Protein AF-A0A7J9QT91-F1 (afdb_monomer_lite)

Structure (mmCIF, N/CA/C/O backbone):
data_AF-A0A7J9QT91-F1
#
_entry.id   AF-A0A7J9QT91-F1
#
loop_
_atom_site.group_PDB
_atom_site.id
_atom_site.type_symbol
_atom_site.label_atom_id
_atom_site.label_alt_id
_atom_site.label_comp_id
_atom_site.label_asym_id
_atom_site.label_entity_id
_atom_site.label_seq_id
_atom_site.pdbx_PDB_ins_code
_atom_site.Cartn_x
_atom_site.Cartn_y
_atom_site.Cartn_z
_atom_site.occupancy
_atom_site.B_iso_or_equiv
_atom_site.auth_seq_id
_atom_site.auth_comp_id
_atom_s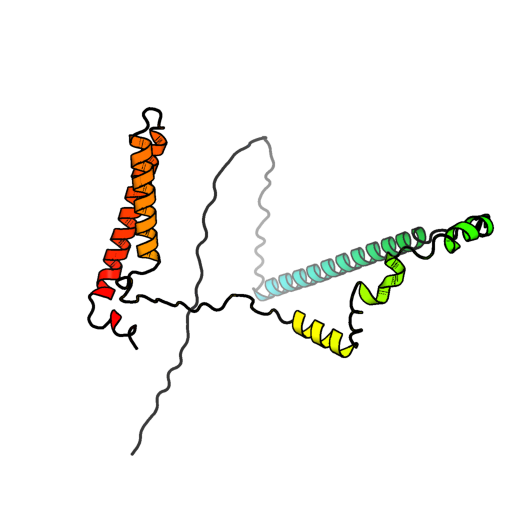ite.auth_asym_id
_atom_site.auth_atom_id
_atom_site.pdbx_PDB_model_num
ATOM 1 N N . MET A 1 1 ? -25.188 3.520 -53.622 1.00 35.06 1 MET A N 1
ATOM 2 C CA . MET A 1 1 ? -25.358 4.983 -53.630 1.00 35.06 1 MET A CA 1
ATOM 3 C C . MET A 1 1 ? -25.238 5.408 -52.172 1.00 35.06 1 MET A C 1
ATOM 5 O O . MET A 1 1 ? -26.171 5.138 -51.433 1.00 35.06 1 MET A O 1
ATOM 9 N N . SER A 1 2 ? -24.008 5.546 -51.657 1.00 41.91 2 SER A N 1
ATOM 10 C CA . SER A 1 2 ? -23.264 6.829 -51.543 1.00 41.91 2 SER A CA 1
ATOM 11 C C . SER A 1 2 ? -23.991 7.722 -50.531 1.00 41.91 2 SER A C 1
ATOM 13 O O . SER A 1 2 ? -25.153 8.020 -50.761 1.00 41.91 2 SER A O 1
ATOM 15 N N . GLU A 1 3 ? -23.508 7.945 -49.311 1.00 38.12 3 GLU A N 1
ATOM 16 C CA . GLU A 1 3 ? -22.412 8.815 -48.821 1.00 38.12 3 GLU A CA 1
ATOM 17 C C . GLU A 1 3 ? -22.482 8.689 -47.271 1.00 38.12 3 GLU A C 1
ATOM 19 O O . GLU A 1 3 ? -23.521 8.288 -46.754 1.00 38.12 3 GLU A O 1
ATOM 24 N N . GLU A 1 4 ? -21.534 8.974 -46.386 1.00 40.44 4 GLU A N 1
ATOM 25 C CA . GLU A 1 4 ? -20.149 9.428 -46.376 1.00 40.44 4 GLU A CA 1
ATOM 26 C C . GLU A 1 4 ? -19.653 9.151 -44.941 1.00 40.44 4 GLU A C 1
ATOM 28 O O . GLU A 1 4 ? -20.417 9.215 -43.974 1.00 40.44 4 GLU A O 1
ATOM 33 N N . LYS A 1 5 ? -18.371 8.810 -44.804 1.00 40.28 5 LYS A N 1
ATOM 34 C CA . LYS A 1 5 ? -17.685 8.639 -43.521 1.00 40.28 5 LYS A CA 1
ATOM 35 C C . LYS A 1 5 ? -17.519 9.992 -42.823 1.00 40.28 5 LYS A C 1
ATOM 37 O O . LYS A 1 5 ? -17.111 10.956 -43.463 1.00 40.28 5 LYS A O 1
ATOM 42 N N . LYS A 1 6 ? -17.675 10.017 -41.498 1.00 39.22 6 LYS A N 1
ATOM 43 C CA . LYS A 1 6 ? -17.009 11.003 -40.642 1.00 39.22 6 LYS A CA 1
ATOM 44 C C . LYS A 1 6 ? -16.292 10.278 -39.510 1.00 39.22 6 LYS A C 1
ATOM 46 O O . LYS A 1 6 ? -16.916 9.659 -38.653 1.00 39.22 6 LYS A O 1
ATOM 51 N N . GLU A 1 7 ? -14.975 10.284 -39.634 1.00 36.22 7 GLU A N 1
ATOM 52 C CA . GLU A 1 7 ? -13.990 9.912 -38.630 1.00 36.22 7 GLU A CA 1
ATOM 53 C C . GLU A 1 7 ? -13.852 11.120 -37.695 1.00 36.22 7 GLU A C 1
ATOM 55 O O . GLU A 1 7 ? -13.661 12.225 -38.194 1.00 36.22 7 GLU A O 1
ATOM 60 N N . ASP A 1 8 ? -13.974 10.927 -36.381 1.00 37.56 8 ASP A N 1
ATOM 61 C CA . ASP A 1 8 ? -13.549 11.923 -35.397 1.00 37.56 8 ASP A CA 1
ATOM 62 C C . ASP A 1 8 ? -12.721 11.238 -34.309 1.00 37.56 8 ASP A C 1
ATOM 64 O O . ASP A 1 8 ? -13.038 10.162 -33.792 1.00 37.56 8 ASP A O 1
ATOM 68 N N . THR A 1 9 ? -11.593 11.886 -34.077 1.00 29.27 9 THR A N 1
ATOM 69 C CA . THR A 1 9 ? -10.354 11.419 -33.477 1.00 29.27 9 THR A CA 1
ATOM 70 C C . THR A 1 9 ? -10.407 11.492 -31.952 1.00 29.27 9 THR A C 1
ATOM 72 O O . THR A 1 9 ? -11.051 12.358 -31.366 1.00 29.27 9 THR A O 1
ATOM 75 N N . ILE A 1 10 ? -9.709 10.553 -31.319 1.00 29.70 10 ILE A N 1
ATOM 76 C CA . ILE A 1 10 ? -9.519 10.413 -29.875 1.00 29.70 10 ILE A CA 1
ATOM 77 C C . ILE A 1 10 ? -8.401 11.360 -29.429 1.00 29.70 10 ILE A C 1
ATOM 79 O O . ILE A 1 10 ? -7.282 11.213 -29.912 1.00 29.70 10 ILE A O 1
ATOM 83 N N . GLU A 1 11 ? -8.670 12.239 -28.462 1.00 34.94 11 GLU A N 1
ATOM 84 C CA . GLU A 1 11 ? -7.634 12.869 -27.634 1.00 34.94 11 GLU A CA 1
ATOM 85 C C . GLU A 1 11 ? -8.057 12.890 -26.153 1.00 34.94 11 GLU A C 1
ATOM 87 O O . GLU A 1 11 ? -9.155 13.298 -25.774 1.00 34.94 11 GLU A O 1
ATOM 92 N N . THR A 1 12 ? -7.149 12.369 -25.335 1.00 29.38 12 THR A N 1
ATOM 93 C CA . THR A 1 12 ? -7.081 12.290 -23.870 1.00 29.38 12 THR A CA 1
ATOM 94 C C . THR A 1 12 ? -6.899 13.652 -23.189 1.00 29.38 12 THR A C 1
ATOM 96 O O . THR A 1 12 ? -6.272 14.539 -23.764 1.00 29.38 12 THR A O 1
ATOM 99 N N . PRO A 1 13 ? -7.285 13.776 -21.904 1.00 35.84 13 PRO A N 1
ATOM 100 C CA . PRO A 1 13 ? -6.431 14.494 -20.953 1.00 35.84 13 PRO A CA 1
ATOM 101 C C . PRO A 1 13 ? -5.983 13.622 -19.766 1.00 35.84 13 PRO A C 1
ATOM 103 O O . PRO A 1 13 ? -6.781 12.962 -19.100 1.00 35.84 13 PRO A O 1
ATOM 106 N N . GLU A 1 14 ? -4.674 13.665 -19.517 1.00 30.9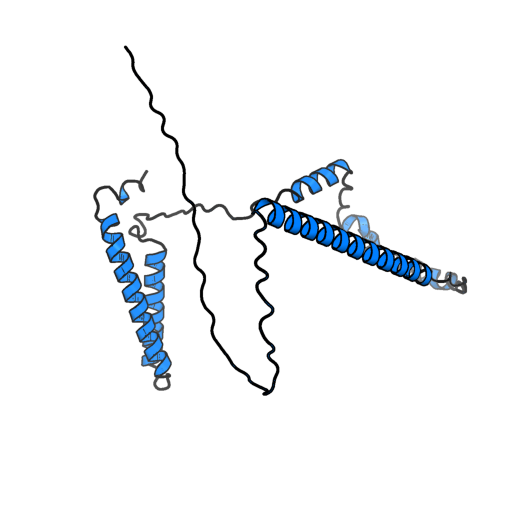8 14 GLU A N 1
ATOM 107 C CA . GLU A 1 14 ? -3.945 13.055 -18.404 1.00 30.98 14 GLU A CA 1
ATOM 108 C C . GLU A 1 14 ? -3.957 13.932 -17.129 1.00 30.98 14 GLU A C 1
ATOM 110 O O . GLU A 1 14 ? -3.759 15.144 -17.171 1.00 30.98 14 GLU A O 1
ATOM 115 N N . THR A 1 15 ? -4.197 13.260 -16.000 1.00 26.53 15 THR A N 1
ATOM 116 C CA . THR A 1 15 ? -3.554 13.307 -14.663 1.00 26.53 15 THR A CA 1
ATOM 117 C C . THR A 1 15 ? -2.607 14.446 -14.219 1.00 26.53 15 THR A C 1
ATOM 119 O O . THR A 1 15 ? -1.590 14.698 -14.862 1.00 26.53 15 THR A O 1
ATOM 122 N N . LYS A 1 16 ? -2.812 14.937 -12.977 1.00 30.22 16 LYS A N 1
ATOM 123 C CA . LYS A 1 16 ? -1.825 15.046 -11.854 1.00 30.22 16 LYS A CA 1
ATOM 124 C C . LYS A 1 16 ? -2.531 15.609 -10.595 1.00 30.22 16 LYS A C 1
ATOM 126 O O . LYS A 1 16 ? -3.154 16.657 -10.695 1.00 30.22 16 LYS A O 1
ATOM 131 N N . ALA A 1 17 ? -2.699 14.859 -9.501 1.00 29.48 17 ALA A N 1
ATOM 132 C CA . ALA A 1 17 ? -1.751 14.479 -8.432 1.00 29.48 17 ALA A CA 1
ATOM 133 C C . ALA A 1 17 ? -1.704 15.489 -7.257 1.00 29.48 17 ALA A C 1
ATOM 135 O O . ALA A 1 17 ? -1.332 16.647 -7.437 1.00 29.48 17 ALA A O 1
ATOM 136 N N . GLU A 1 18 ? -2.107 14.999 -6.077 1.00 30.55 18 GLU A N 1
ATOM 137 C CA . GLU A 1 18 ? -1.887 15.541 -4.724 1.00 30.55 18 GLU A CA 1
ATOM 138 C C . GLU A 1 18 ? -0.398 15.530 -4.332 1.00 30.55 18 GLU A C 1
ATOM 140 O O . GLU A 1 18 ? 0.350 14.722 -4.870 1.00 30.55 18 GLU A O 1
ATOM 145 N N . GLU A 1 19 ? -0.004 16.349 -3.341 1.00 31.53 19 GLU A N 1
ATOM 146 C CA . GLU A 1 19 ? 0.729 15.867 -2.149 1.00 31.53 19 GLU A CA 1
ATOM 147 C C . GLU A 1 19 ? 0.826 16.930 -1.019 1.00 31.53 19 GLU A C 1
ATOM 149 O O . GLU A 1 19 ? 1.357 18.025 -1.185 1.00 31.53 19 GLU A O 1
ATOM 154 N N . THR A 1 20 ? 0.210 16.555 0.109 1.00 29.03 20 THR A N 1
ATOM 155 C CA . THR A 1 20 ? 0.474 16.713 1.563 1.00 29.03 20 THR A CA 1
ATOM 156 C C . THR A 1 20 ? 1.304 17.855 2.211 1.00 29.03 20 THR A C 1
ATOM 158 O O . THR A 1 20 ? 2.367 18.224 1.716 1.00 29.03 20 THR A O 1
ATOM 161 N N . PRO A 1 21 ? 0.900 18.303 3.430 1.00 36.06 21 PRO A N 1
ATOM 162 C CA . PRO A 1 21 ? 1.605 19.260 4.294 1.00 36.06 21 PRO A CA 1
ATOM 163 C C . PRO A 1 21 ? 2.430 18.592 5.419 1.00 36.06 21 PRO A C 1
ATOM 165 O O . PRO A 1 21 ? 2.058 17.538 5.930 1.00 36.06 21 PRO A O 1
ATOM 168 N N . THR A 1 22 ? 3.486 19.257 5.900 1.00 26.70 22 THR A N 1
ATOM 169 C CA . THR A 1 22 ? 4.184 18.908 7.156 1.00 26.70 22 THR A CA 1
ATOM 170 C C . THR A 1 22 ? 4.523 20.158 7.973 1.00 26.70 22 THR A C 1
ATOM 172 O O . THR A 1 22 ? 4.977 21.166 7.434 1.00 26.70 22 THR A O 1
ATOM 175 N N . THR A 1 23 ? 4.266 20.063 9.276 1.00 27.56 23 THR A N 1
ATOM 176 C CA . THR A 1 23 ? 4.330 21.068 10.353 1.00 27.56 23 THR A CA 1
ATOM 177 C C . THR A 1 23 ? 5.652 21.077 11.144 1.00 27.56 23 THR A C 1
ATOM 179 O O . THR A 1 23 ? 6.341 20.061 11.155 1.00 27.56 23 THR A O 1
ATOM 182 N N . ALA A 1 24 ? 5.849 22.167 11.918 1.00 30.84 24 ALA A N 1
ATOM 183 C CA . ALA A 1 24 ? 6.680 22.336 13.140 1.00 30.84 24 ALA A CA 1
ATOM 184 C C . ALA A 1 24 ? 8.213 22.491 12.963 1.00 30.84 24 ALA A C 1
ATOM 186 O O . ALA A 1 24 ? 8.797 21.859 12.095 1.00 30.84 24 ALA A O 1
ATOM 187 N N . ASP A 1 25 ? 8.983 23.259 13.747 1.00 26.25 25 ASP A N 1
ATOM 188 C CA . ASP A 1 25 ? 8.758 24.255 14.812 1.00 26.25 25 ASP A CA 1
ATOM 189 C C . ASP A 1 25 ? 10.082 25.046 15.042 1.00 26.25 25 ASP A C 1
ATOM 191 O O . ASP A 1 25 ? 11.167 24.535 14.776 1.00 26.25 25 ASP A O 1
ATOM 195 N N . GLU A 1 26 ? 9.944 26.290 15.521 1.00 28.11 26 GLU A N 1
ATOM 196 C CA . GLU A 1 26 ? 10.825 27.161 16.343 1.00 28.11 26 GLU A CA 1
ATOM 197 C C . GLU A 1 26 ? 12.379 27.142 16.280 1.00 28.11 26 GLU A C 1
ATOM 199 O O . GLU A 1 26 ? 13.024 26.121 16.503 1.00 28.11 26 GLU A O 1
ATOM 204 N N . LYS A 1 27 ? 12.983 28.355 16.181 1.00 27.30 27 LYS A N 1
ATOM 205 C CA . LYS A 1 27 ? 13.795 29.059 17.233 1.00 27.30 27 LYS A CA 1
ATOM 206 C C . LYS A 1 27 ? 14.628 30.222 16.623 1.00 27.30 27 LYS A C 1
ATOM 208 O O . LYS A 1 27 ? 15.539 29.981 15.844 1.00 27.30 27 LYS A O 1
ATOM 213 N N . ILE A 1 28 ? 14.174 31.483 16.726 1.00 27.97 28 ILE A N 1
ATOM 214 C CA . ILE A 1 28 ? 14.667 32.587 17.603 1.00 27.97 28 ILE A CA 1
ATOM 215 C C . ILE A 1 28 ? 16.185 32.875 17.487 1.00 27.97 28 ILE A C 1
ATOM 217 O O . ILE A 1 28 ? 16.964 32.019 17.885 1.00 27.97 28 ILE A O 1
ATOM 221 N N . GLU A 1 29 ? 16.604 34.073 17.014 1.00 25.17 29 GLU A N 1
ATOM 222 C CA . GLU A 1 29 ? 17.156 35.195 17.833 1.00 25.17 29 GLU A CA 1
ATOM 223 C C . GLU A 1 29 ? 17.845 36.332 17.014 1.00 25.17 29 GLU A C 1
ATOM 225 O O . GLU A 1 29 ? 18.453 36.089 15.975 1.00 25.17 29 GLU A O 1
ATOM 230 N N . SER A 1 30 ? 17.816 37.557 17.577 1.00 27.52 30 SER A N 1
ATOM 231 C CA . SER A 1 30 ? 18.575 38.810 17.289 1.00 27.52 30 SER A CA 1
ATOM 232 C C . SER A 1 30 ? 18.101 39.730 16.132 1.00 27.52 30 SER A C 1
ATOM 234 O O . SER A 1 30 ? 18.187 39.371 14.966 1.00 27.52 30 SER A O 1
ATOM 236 N N . THR A 1 31 ? 17.369 40.839 16.358 1.00 23.72 31 THR A N 1
ATOM 237 C CA . THR A 1 31 ? 17.676 42.180 16.950 1.00 23.72 31 THR A CA 1
ATOM 238 C C . THR A 1 31 ? 18.532 43.125 16.087 1.00 23.72 31 THR A C 1
ATOM 240 O O . THR A 1 31 ? 19.721 42.875 15.955 1.00 23.72 31 THR A O 1
ATOM 243 N N . GLU A 1 32 ? 17.886 44.227 15.639 1.00 29.03 32 GLU A N 1
ATOM 244 C CA . GLU A 1 32 ? 18.364 45.628 15.432 1.00 29.03 32 GLU A CA 1
ATOM 245 C C . GLU A 1 32 ? 19.615 45.866 14.545 1.00 29.03 32 GLU A C 1
ATOM 247 O O . GLU A 1 32 ? 20.597 45.155 14.628 1.00 29.03 32 GLU A O 1
ATOM 252 N N . GLU A 1 33 ? 19.749 46.867 13.669 1.00 29.88 33 GLU A N 1
ATOM 253 C CA . GLU A 1 33 ? 19.086 48.149 13.424 1.00 29.88 33 GLU A CA 1
ATOM 254 C C . GLU A 1 33 ? 19.572 48.683 12.043 1.00 29.88 33 GLU A C 1
ATOM 256 O O . GLU A 1 33 ? 20.694 48.397 11.639 1.00 29.88 33 GLU A O 1
ATOM 261 N N . LYS A 1 34 ? 18.754 49.533 11.395 1.00 26.61 34 LYS A N 1
ATOM 262 C CA . LYS A 1 34 ? 19.085 50.582 10.391 1.00 26.61 34 LYS A CA 1
ATOM 263 C C . LYS A 1 34 ? 19.865 50.218 9.108 1.00 26.61 34 LYS A C 1
ATOM 265 O O . LYS A 1 34 ? 21.059 49.978 9.121 1.00 26.61 34 LYS A O 1
ATOM 270 N N . GLU A 1 35 ? 19.222 50.433 7.958 1.00 30.58 35 GLU A N 1
ATOM 271 C CA . GLU A 1 35 ? 19.348 51.678 7.168 1.00 30.58 35 GLU A CA 1
ATOM 272 C C . GLU A 1 35 ? 18.487 51.579 5.894 1.00 30.58 35 GLU A C 1
ATOM 274 O O . GLU A 1 35 ? 18.778 50.835 4.963 1.00 30.58 35 GLU A O 1
ATOM 279 N N . THR A 1 36 ? 17.414 52.370 5.814 1.00 31.78 36 THR A N 1
ATOM 280 C CA . THR A 1 36 ? 16.877 52.783 4.510 1.00 31.78 36 THR A CA 1
ATOM 281 C C . THR A 1 36 ? 17.771 53.881 3.945 1.00 31.78 36 THR A C 1
ATOM 283 O O . THR A 1 36 ? 18.035 54.856 4.658 1.00 31.78 36 THR A O 1
ATOM 286 N N . PRO A 1 37 ? 18.044 53.862 2.635 1.00 30.88 37 PRO A N 1
ATOM 287 C CA . PRO A 1 37 ? 17.738 55.072 1.890 1.00 30.88 37 PRO A CA 1
ATOM 288 C C . PRO A 1 37 ? 16.996 54.783 0.580 1.00 30.88 37 PRO A C 1
ATOM 290 O O . PRO A 1 37 ? 17.474 54.106 -0.318 1.00 30.88 37 PRO A O 1
ATOM 293 N N . LYS A 1 38 ? 15.805 55.382 0.507 1.00 27.95 38 LYS A N 1
ATOM 294 C CA . LYS A 1 38 ? 15.347 56.278 -0.564 1.00 27.95 38 LYS A CA 1
ATOM 295 C C . LYS A 1 38 ? 15.596 55.841 -2.017 1.00 27.95 38 LYS A C 1
ATOM 297 O O . LYS A 1 38 ? 16.686 55.987 -2.551 1.00 27.95 38 LYS A O 1
ATOM 302 N N . THR A 1 39 ? 14.483 55.492 -2.670 1.00 36.91 39 THR A N 1
ATOM 303 C CA . THR A 1 39 ? 14.045 56.027 -3.977 1.00 36.91 39 THR A CA 1
ATOM 304 C C . THR A 1 39 ? 15.106 56.786 -4.781 1.00 36.91 39 THR A C 1
ATOM 306 O O . THR A 1 39 ? 15.359 57.960 -4.506 1.00 36.91 39 THR A O 1
ATOM 309 N N . SER A 1 40 ? 15.607 56.163 -5.847 1.00 30.42 40 SER A N 1
ATOM 310 C CA . SER A 1 40 ? 16.235 56.842 -6.981 1.00 30.42 40 SER A CA 1
ATOM 311 C C . SER A 1 40 ? 15.313 56.765 -8.202 1.00 30.42 40 SER A C 1
ATOM 313 O O . SER A 1 40 ? 15.302 55.827 -8.988 1.00 30.42 40 SER A O 1
ATOM 315 N N . GLU A 1 41 ? 14.478 57.795 -8.288 1.00 34.22 41 GLU A N 1
ATOM 316 C CA . GLU A 1 41 ? 14.230 58.563 -9.507 1.00 34.22 41 GLU A CA 1
ATOM 317 C C . GLU A 1 41 ? 13.956 57.779 -10.797 1.00 34.22 41 GLU A C 1
ATOM 319 O O . GLU A 1 41 ? 14.831 57.482 -11.611 1.00 34.22 41 GLU A O 1
ATOM 324 N N . SER A 1 42 ? 12.660 57.609 -11.050 1.00 40.66 42 SER A N 1
ATOM 325 C CA . SER A 1 42 ? 12.083 57.461 -12.380 1.00 40.66 42 SER A CA 1
ATOM 326 C C . SER A 1 42 ? 12.565 58.583 -13.311 1.00 40.66 42 SER A C 1
ATOM 328 O O . SER A 1 42 ? 11.949 59.652 -13.394 1.00 40.66 42 SER A O 1
ATOM 330 N N . LYS A 1 43 ? 13.645 58.342 -14.057 1.00 40.91 43 LYS A N 1
ATOM 331 C CA . LYS A 1 43 ? 13.959 59.132 -15.247 1.00 40.91 43 LYS A CA 1
ATOM 332 C C . LYS A 1 43 ? 13.008 58.707 -16.357 1.00 40.91 43 LYS A C 1
ATOM 334 O O . LYS A 1 43 ? 13.236 57.747 -17.083 1.00 40.91 43 LYS A O 1
ATOM 339 N N . LYS A 1 44 ? 11.903 59.447 -16.458 1.00 47.56 44 LYS A N 1
ATOM 340 C CA . LYS A 1 44 ? 11.068 59.499 -17.656 1.00 47.56 44 LYS A CA 1
ATOM 341 C C . LYS A 1 44 ? 11.915 60.054 -18.804 1.00 47.56 44 LYS A C 1
ATOM 343 O O . LYS A 1 44 ? 12.020 61.264 -18.970 1.00 47.56 44 LYS A O 1
ATOM 348 N N . SER A 1 45 ? 12.477 59.168 -19.607 1.00 46.72 45 SER A N 1
ATOM 349 C CA . SER A 1 45 ? 12.735 59.428 -21.019 1.00 46.72 45 SER A CA 1
ATOM 350 C C . SER A 1 45 ? 11.964 58.366 -21.781 1.00 46.72 45 SER A C 1
ATOM 352 O O . SER A 1 45 ? 12.186 57.177 -21.564 1.00 46.72 45 SER A O 1
ATOM 354 N N . GLY A 1 46 ? 10.992 58.788 -22.588 1.00 57.88 46 GLY A N 1
ATOM 355 C CA . GLY A 1 46 ? 10.202 57.884 -23.414 1.00 57.88 46 GLY A CA 1
ATOM 356 C C . GLY A 1 46 ? 11.098 57.207 -24.441 1.00 57.88 46 GLY A C 1
ATOM 357 O O . GLY A 1 46 ? 11.286 57.741 -25.526 1.00 57.88 46 GLY A O 1
ATOM 358 N N . MET A 1 47 ? 11.663 56.063 -24.072 1.00 57.81 47 MET A N 1
ATOM 359 C CA . MET A 1 47 ? 12.263 55.120 -25.002 1.00 57.81 47 MET A CA 1
ATOM 360 C C . MET A 1 47 ? 11.155 54.205 -25.490 1.00 57.81 47 MET A C 1
ATOM 362 O O . MET A 1 47 ? 10.310 53.739 -24.720 1.00 57.81 47 MET A O 1
ATOM 366 N N . THR A 1 48 ? 11.116 54.010 -26.799 1.00 61.47 48 THR A N 1
ATOM 367 C CA . THR A 1 48 ? 10.149 53.097 -27.409 1.00 61.47 48 THR A CA 1
ATOM 368 C C . THR A 1 48 ? 10.429 51.674 -26.918 1.00 61.47 48 THR A C 1
ATOM 370 O O . THR A 1 48 ? 11.567 51.341 -26.585 1.00 61.47 48 THR A O 1
ATOM 373 N N . ALA A 1 49 ? 9.409 50.810 -26.855 1.00 66.94 49 ALA A N 1
ATOM 374 C CA . ALA A 1 49 ? 9.565 49.434 -26.360 1.00 66.94 49 ALA A CA 1
ATOM 375 C C . ALA A 1 49 ? 10.705 48.660 -27.064 1.00 66.94 49 ALA A C 1
ATOM 377 O O . ALA A 1 49 ? 11.345 47.806 -26.456 1.00 66.94 49 ALA A O 1
ATOM 378 N N . SER A 1 50 ? 11.009 49.016 -28.317 1.00 68.44 50 SER A N 1
ATOM 379 C CA . SER A 1 50 ? 12.128 48.485 -29.101 1.00 68.44 50 SER A CA 1
ATOM 380 C C . SER A 1 50 ? 13.517 48.875 -28.581 1.00 68.44 50 SER A C 1
ATOM 382 O O . SER A 1 50 ? 14.438 48.070 -28.666 1.00 68.44 50 SER A O 1
ATOM 384 N N . GLU A 1 51 ? 13.697 50.074 -28.026 1.00 75.56 51 GLU A N 1
ATOM 385 C CA . GLU A 1 51 ? 15.000 50.511 -27.499 1.00 75.56 51 GLU A CA 1
ATOM 386 C C . GLU A 1 51 ? 15.296 49.889 -26.128 1.00 75.56 51 GLU A C 1
ATOM 388 O O . GLU A 1 51 ? 16.443 49.563 -25.831 1.00 75.56 51 GLU A O 1
ATOM 393 N N . LEU A 1 52 ? 14.261 49.650 -25.316 1.00 74.25 52 LEU A N 1
ATOM 394 C CA . LEU A 1 52 ? 14.392 48.912 -24.055 1.00 74.25 52 LEU A CA 1
ATOM 395 C C . LEU A 1 52 ? 14.711 47.429 -24.295 1.00 74.25 52 LEU A C 1
ATOM 397 O O . LEU A 1 52 ? 15.554 46.870 -23.597 1.00 74.25 52 LEU A O 1
ATOM 401 N N . ALA A 1 53 ? 14.101 46.814 -25.313 1.00 77.75 53 ALA A N 1
ATOM 402 C CA . ALA A 1 53 ? 14.433 45.450 -25.723 1.00 77.75 53 ALA A CA 1
ATOM 403 C C . ALA A 1 53 ? 15.889 45.342 -26.211 1.00 77.75 53 ALA A C 1
ATOM 405 O O . ALA A 1 53 ? 16.605 44.431 -25.809 1.00 77.75 53 ALA A O 1
ATOM 406 N N . ALA A 1 54 ? 16.369 46.320 -26.988 1.00 83.19 54 ALA A N 1
ATOM 407 C CA . ALA A 1 54 ? 17.756 46.342 -27.449 1.00 83.19 54 ALA A CA 1
ATOM 408 C C . ALA A 1 54 ? 18.776 46.465 -26.298 1.00 83.19 54 ALA A C 1
ATOM 410 O O . ALA A 1 54 ? 19.844 45.854 -26.360 1.00 83.19 54 ALA A O 1
ATOM 411 N N . ILE A 1 55 ? 18.455 47.218 -25.237 1.00 84.19 55 ILE A N 1
ATOM 412 C CA . ILE A 1 55 ? 19.304 47.318 -24.037 1.00 84.19 55 ILE A CA 1
ATOM 413 C C . ILE A 1 55 ? 19.295 46.005 -23.248 1.00 84.19 55 ILE A C 1
ATOM 415 O O . ILE A 1 55 ? 20.362 45.538 -22.851 1.00 84.19 55 ILE A O 1
ATOM 419 N N . ALA A 1 56 ? 18.129 45.378 -23.074 1.00 84.44 56 ALA A N 1
ATOM 420 C CA . ALA A 1 56 ? 18.020 44.089 -22.393 1.00 84.44 56 ALA A CA 1
ATOM 421 C C . ALA A 1 56 ? 18.784 42.978 -23.137 1.00 84.44 56 ALA A C 1
ATOM 423 O O . ALA A 1 56 ? 19.514 42.204 -22.519 1.00 84.44 56 ALA A O 1
ATOM 424 N N . ASP A 1 57 ? 18.697 42.943 -24.469 1.00 84.12 57 ASP A N 1
ATOM 425 C CA . ASP A 1 57 ? 19.434 41.984 -25.296 1.00 84.12 57 ASP A CA 1
ATOM 426 C C . ASP A 1 57 ? 20.951 42.224 -25.251 1.00 84.12 57 ASP A C 1
ATOM 428 O O . ASP A 1 57 ? 21.738 41.272 -25.246 1.00 84.12 57 ASP A O 1
ATOM 432 N N . ALA A 1 58 ? 21.387 43.487 -25.204 1.00 87.31 58 ALA A N 1
ATOM 433 C CA . ALA A 1 58 ? 22.799 43.835 -25.053 1.00 87.31 58 ALA A CA 1
ATOM 434 C C . ALA A 1 58 ? 23.339 43.432 -23.671 1.00 87.31 58 ALA A C 1
ATOM 436 O O . ALA A 1 58 ? 24.446 42.897 -23.570 1.00 87.31 58 ALA A O 1
ATOM 437 N N . GLU A 1 59 ? 22.552 43.626 -22.614 1.00 87.81 59 GLU A N 1
ATOM 438 C CA . GLU A 1 59 ? 22.921 43.233 -21.256 1.00 87.81 59 GLU A CA 1
ATOM 439 C C . GLU A 1 59 ? 22.946 41.707 -21.086 1.00 87.81 59 GLU A C 1
ATOM 441 O O . GLU A 1 59 ? 23.890 41.173 -20.499 1.00 87.81 59 GLU A O 1
ATOM 446 N N . ALA A 1 60 ? 21.996 40.983 -21.688 1.00 86.19 60 ALA A N 1
ATOM 447 C CA . ALA A 1 60 ? 21.977 39.520 -21.704 1.00 86.19 60 ALA A CA 1
ATOM 448 C C . ALA A 1 60 ? 23.190 38.934 -22.448 1.00 86.19 60 ALA A C 1
ATOM 450 O O . ALA A 1 60 ? 23.827 37.990 -21.966 1.00 86.19 60 ALA A O 1
ATOM 451 N N . LYS A 1 61 ? 23.569 39.523 -23.590 1.00 89.62 61 LYS A N 1
ATOM 452 C CA . LYS A 1 61 ? 24.787 39.133 -24.317 1.00 89.62 61 LYS A CA 1
ATOM 453 C C . LYS A 1 61 ? 26.038 39.393 -23.481 1.00 89.62 61 LYS A C 1
ATOM 455 O O . LYS A 1 61 ? 26.830 38.468 -23.298 1.00 89.62 61 LYS A O 1
ATOM 460 N N . ALA A 1 62 ? 26.160 40.572 -22.872 1.00 88.62 62 ALA A N 1
ATOM 461 C CA . ALA A 1 62 ? 27.285 40.899 -21.995 1.00 88.62 62 ALA A CA 1
ATOM 462 C C . ALA A 1 62 ? 27.361 39.982 -20.757 1.00 88.62 62 ALA A C 1
ATOM 464 O O . ALA A 1 62 ? 28.450 39.582 -20.343 1.00 88.62 62 ALA A O 1
ATOM 465 N N . ALA A 1 63 ? 26.226 39.598 -20.167 1.00 87.38 63 ALA A N 1
ATOM 466 C CA . ALA A 1 63 ? 26.180 38.636 -19.065 1.00 87.38 63 ALA A CA 1
ATOM 467 C C . ALA A 1 63 ? 26.641 37.237 -19.507 1.00 87.38 63 ALA A C 1
ATOM 469 O O . ALA A 1 63 ? 27.416 36.583 -18.803 1.00 87.38 63 ALA A O 1
ATOM 470 N N . SER A 1 64 ? 26.231 36.796 -20.700 1.00 84.50 64 SER A N 1
ATOM 471 C CA . SER A 1 64 ? 26.651 35.506 -21.251 1.00 84.50 64 SER A CA 1
ATOM 472 C C . SER A 1 64 ? 28.161 35.456 -21.514 1.00 84.50 64 SER A C 1
ATOM 474 O O . SER A 1 64 ? 28.811 34.472 -21.154 1.00 84.50 64 SER A O 1
ATOM 476 N N . GLU A 1 65 ? 28.743 36.537 -22.037 1.00 91.25 65 GLU A N 1
ATOM 477 C CA . GLU A 1 65 ? 30.182 36.664 -22.282 1.00 91.25 65 GLU A CA 1
ATOM 478 C C . GLU A 1 65 ? 30.980 36.676 -20.975 1.00 91.25 65 GLU A C 1
ATOM 480 O O . GLU A 1 65 ? 31.965 35.948 -20.855 1.00 91.25 65 GLU A O 1
ATOM 485 N N . ARG A 1 66 ? 30.506 37.394 -19.945 1.00 88.56 66 ARG A N 1
ATOM 486 C CA . ARG A 1 66 ? 31.111 37.359 -18.601 1.00 88.56 66 ARG A CA 1
ATOM 487 C C . ARG A 1 66 ? 31.074 35.958 -17.989 1.00 88.56 66 ARG A C 1
ATOM 489 O O . ARG A 1 66 ? 32.057 35.533 -17.389 1.00 88.56 66 ARG A O 1
ATOM 496 N N . SER A 1 67 ? 29.982 35.213 -18.177 1.00 88.31 67 SER A N 1
ATOM 497 C CA . SER A 1 67 ? 29.876 33.834 -17.678 1.00 88.31 67 SER A CA 1
ATOM 498 C C . SER A 1 67 ? 30.834 32.874 -18.393 1.00 88.31 67 SER A C 1
ATOM 500 O O . SER A 1 67 ? 31.412 31.994 -17.757 1.00 88.31 67 SER A O 1
ATOM 502 N N . ARG A 1 68 ? 31.038 33.051 -19.705 1.00 91.62 68 ARG A N 1
ATOM 503 C CA . ARG A 1 68 ? 31.982 32.246 -20.491 1.00 91.62 68 ARG A CA 1
ATOM 504 C C . ARG A 1 68 ? 33.420 32.546 -20.084 1.00 91.62 68 ARG A C 1
ATOM 506 O O . ARG A 1 68 ? 34.154 31.613 -19.784 1.00 91.62 68 ARG A O 1
ATOM 513 N N . ALA A 1 69 ? 33.772 33.823 -19.944 1.00 91.31 69 ALA A N 1
ATOM 514 C CA . ALA A 1 69 ? 35.088 34.234 -19.461 1.00 91.31 69 ALA A CA 1
ATOM 515 C C . ALA A 1 69 ? 35.386 33.698 -18.047 1.00 91.31 69 ALA A C 1
ATOM 517 O O . ALA A 1 69 ? 36.490 33.224 -17.788 1.00 91.31 69 ALA A O 1
ATOM 518 N N . ALA A 1 70 ? 34.396 33.700 -17.145 1.00 90.38 70 ALA A N 1
ATOM 519 C CA . ALA A 1 70 ? 34.545 33.128 -15.807 1.00 90.38 70 ALA A CA 1
ATOM 520 C C . ALA A 1 70 ? 34.759 31.603 -15.837 1.00 90.38 70 ALA A C 1
ATOM 522 O O . ALA A 1 70 ? 35.603 31.085 -15.107 1.00 90.38 70 ALA A O 1
ATOM 523 N N . LYS A 1 71 ? 34.042 30.880 -16.709 1.00 91.81 71 LYS A N 1
ATOM 524 C CA . LYS A 1 71 ? 34.223 29.430 -16.893 1.00 91.81 71 LYS A CA 1
ATOM 525 C C . LYS A 1 71 ? 35.599 29.089 -17.463 1.00 91.81 71 LYS A C 1
ATOM 527 O O . LYS A 1 71 ? 36.242 28.171 -16.968 1.00 91.81 71 LYS A O 1
ATOM 532 N N . GLU A 1 72 ? 36.069 29.837 -18.457 1.00 91.31 72 GLU A N 1
ATOM 533 C CA . GLU A 1 72 ? 37.398 29.636 -19.044 1.00 91.31 72 GLU A CA 1
ATOM 534 C C . GLU A 1 72 ? 38.525 29.943 -18.047 1.00 91.31 72 GLU A C 1
ATOM 536 O O . GLU A 1 72 ? 39.527 29.231 -18.014 1.00 91.31 72 GLU A O 1
ATOM 541 N N . ALA A 1 73 ? 38.365 30.968 -17.203 1.00 88.62 73 ALA A N 1
ATOM 542 C CA . ALA A 1 73 ? 39.317 31.262 -16.133 1.00 88.62 73 ALA A CA 1
ATOM 543 C C . ALA A 1 73 ? 39.361 30.139 -15.081 1.00 88.62 73 ALA A C 1
ATOM 545 O O . ALA A 1 73 ? 40.445 29.722 -14.678 1.00 88.62 73 ALA A O 1
ATOM 546 N N . ALA A 1 74 ? 38.200 29.599 -14.692 1.00 85.69 74 ALA A N 1
ATOM 547 C CA . ALA A 1 74 ? 38.118 28.480 -13.755 1.00 85.69 74 ALA A CA 1
ATOM 548 C C . ALA A 1 74 ? 38.726 27.185 -14.325 1.00 85.69 74 ALA A C 1
ATOM 550 O O . ALA A 1 74 ? 39.415 26.461 -13.611 1.00 85.69 74 ALA A O 1
ATOM 551 N N . GLN A 1 75 ? 38.521 26.905 -15.616 1.00 86.12 75 GLN A N 1
ATOM 552 C CA . GLN A 1 75 ? 39.125 25.743 -16.278 1.00 86.12 75 GLN A CA 1
ATOM 553 C C . GLN A 1 75 ? 40.651 25.846 -16.348 1.00 86.12 75 GLN A C 1
ATOM 555 O O . GLN A 1 75 ? 41.335 24.866 -16.073 1.00 86.12 75 GLN A O 1
ATOM 560 N N . LYS A 1 76 ? 41.195 27.033 -16.643 1.00 90.62 76 LYS A N 1
ATOM 561 C CA . LYS A 1 76 ? 42.650 27.249 -16.650 1.00 90.62 76 LYS A CA 1
ATOM 562 C C . LYS A 1 76 ? 43.270 27.051 -15.266 1.00 90.62 76 LYS A C 1
ATOM 564 O O . LYS A 1 76 ? 44.301 26.395 -15.176 1.00 90.62 76 LYS A O 1
ATOM 569 N N . ALA A 1 77 ? 42.617 27.539 -14.209 1.00 86.94 77 ALA A N 1
ATOM 570 C CA . ALA A 1 77 ? 43.069 27.313 -12.835 1.00 86.94 77 ALA A CA 1
ATOM 571 C C . ALA A 1 77 ? 43.092 25.812 -12.478 1.00 86.94 77 ALA A C 1
ATOM 573 O O . ALA A 1 77 ? 44.096 25.310 -11.982 1.00 86.94 77 ALA A O 1
ATOM 574 N N . LEU A 1 78 ? 42.037 25.067 -12.828 1.00 84.69 78 LEU A N 1
ATOM 575 C CA . LEU A 1 78 ? 41.972 23.617 -12.599 1.00 84.69 78 LEU A CA 1
ATOM 576 C C . LEU A 1 78 ? 43.025 22.830 -13.395 1.00 84.69 78 LEU A C 1
ATOM 578 O O . LEU A 1 78 ? 43.577 21.850 -12.899 1.00 84.69 78 LEU A O 1
ATOM 582 N N . GLU A 1 79 ? 43.319 23.233 -14.634 1.00 86.38 79 GLU A N 1
ATOM 583 C CA . GLU A 1 79 ? 44.365 22.590 -15.435 1.00 86.38 79 GLU A CA 1
ATOM 584 C C . GLU A 1 79 ? 45.772 22.814 -14.870 1.00 86.38 79 GLU A C 1
ATOM 586 O O . GLU A 1 79 ? 46.629 21.937 -15.005 1.00 86.38 79 GLU A O 1
ATOM 591 N N . GLU A 1 80 ? 46.035 23.980 -14.280 1.00 86.25 80 GLU A N 1
ATOM 592 C CA . GLU A 1 80 ? 47.306 24.275 -13.613 1.00 86.25 80 GLU A CA 1
ATOM 593 C C . GLU A 1 80 ? 47.455 23.433 -12.340 1.00 86.25 80 GLU A C 1
ATOM 595 O O . GLU A 1 80 ? 48.464 22.739 -12.198 1.00 86.25 80 GLU A O 1
ATOM 600 N N . GLU A 1 81 ? 46.411 23.357 -11.511 1.00 82.31 81 GLU A N 1
ATOM 601 C CA . GLU A 1 81 ? 46.379 22.497 -10.320 1.00 82.31 81 GLU A CA 1
ATOM 602 C C . GLU A 1 81 ? 46.570 21.009 -10.671 1.00 82.31 81 GLU A C 1
ATOM 604 O O . GLU A 1 81 ? 47.348 20.301 -10.027 1.00 82.31 81 GLU A O 1
ATOM 609 N N . TYR A 1 82 ? 45.937 20.521 -11.744 1.00 81.50 82 TYR A N 1
ATOM 610 C CA . TYR A 1 82 ? 46.095 19.128 -12.176 1.00 81.50 82 TYR A CA 1
ATOM 611 C C . TYR A 1 82 ? 47.519 18.828 -12.671 1.00 81.50 82 TYR A C 1
ATOM 613 O O . TYR A 1 82 ? 48.061 17.747 -12.429 1.00 81.50 82 TYR A O 1
ATOM 621 N N . LYS A 1 83 ? 48.160 19.787 -13.354 1.00 83.75 83 LYS A N 1
ATOM 622 C CA . LYS A 1 83 ? 49.550 19.652 -13.823 1.00 83.75 83 LYS A CA 1
ATOM 623 C C . LYS A 1 83 ? 50.554 19.688 -12.672 1.00 83.75 83 LYS A C 1
ATOM 625 O O . LYS A 1 83 ? 51.613 19.071 -12.798 1.00 83.75 83 LYS A O 1
ATOM 630 N N . GLU A 1 84 ? 50.261 20.392 -11.585 1.00 82.12 84 GLU A N 1
ATOM 631 C CA . GLU A 1 84 ? 51.086 20.391 -10.374 1.00 82.12 84 GLU A CA 1
ATOM 632 C C . GLU A 1 84 ? 50.934 19.079 -9.597 1.00 82.12 84 GLU A C 1
ATOM 634 O O . GLU A 1 84 ? 51.939 18.420 -9.321 1.00 82.12 84 GLU A O 1
ATOM 639 N N . ALA A 1 85 ? 49.700 18.609 -9.396 1.00 73.38 85 ALA A N 1
ATOM 640 C CA . ALA A 1 85 ? 49.428 17.315 -8.768 1.00 73.38 85 ALA A CA 1
ATOM 641 C C . ALA A 1 85 ? 50.055 16.138 -9.544 1.00 73.38 85 ALA A C 1
ATOM 643 O O . ALA A 1 85 ? 50.596 15.203 -8.952 1.00 73.38 85 ALA A O 1
ATOM 644 N N . ALA A 1 86 ? 50.057 16.195 -10.880 1.00 73.69 86 ALA A N 1
ATOM 645 C CA . ALA A 1 86 ? 50.687 15.174 -11.715 1.00 73.69 86 ALA A CA 1
ATOM 646 C C . ALA A 1 86 ? 52.220 15.129 -11.577 1.00 73.69 86 ALA A C 1
ATOM 648 O O . ALA A 1 86 ? 52.815 14.072 -11.779 1.00 73.69 86 ALA A O 1
ATOM 649 N N . LYS A 1 87 ? 52.870 16.250 -11.237 1.00 72.94 87 LYS A N 1
ATOM 650 C CA . LYS A 1 87 ? 54.323 16.298 -10.997 1.00 72.94 87 LYS A CA 1
ATOM 651 C C . LYS A 1 87 ? 54.683 15.802 -9.599 1.00 72.94 87 LYS A C 1
ATOM 653 O O . LYS A 1 87 ? 55.720 15.164 -9.450 1.00 72.94 87 LYS A O 1
ATOM 658 N N . GLU A 1 88 ? 53.828 16.046 -8.608 1.00 66.94 88 GLU A N 1
ATOM 659 C CA . GLU A 1 88 ? 54.009 15.549 -7.238 1.00 66.94 88 GLU A CA 1
ATOM 660 C C . GLU A 1 88 ? 53.750 14.033 -7.125 1.00 66.94 88 GLU A C 1
ATOM 662 O O . GLU A 1 88 ? 54.397 13.342 -6.343 1.00 66.94 88 GLU A O 1
ATOM 667 N N . ALA A 1 89 ? 52.873 13.477 -7.969 1.00 59.56 89 ALA A N 1
ATOM 668 C CA . ALA A 1 89 ? 52.539 12.050 -7.976 1.00 59.56 89 ALA A CA 1
ATOM 669 C C . ALA A 1 89 ? 53.584 11.131 -8.650 1.00 59.56 89 ALA A C 1
ATOM 671 O O . ALA A 1 89 ? 53.420 9.906 -8.640 1.00 59.56 89 ALA A O 1
ATOM 672 N N . VAL A 1 90 ? 54.666 11.666 -9.234 1.00 59.06 90 VAL A N 1
ATOM 673 C CA . VAL A 1 90 ? 55.762 10.838 -9.767 1.00 59.06 90 VAL A CA 1
ATOM 674 C C . VAL A 1 90 ? 56.675 10.418 -8.616 1.00 59.06 90 VAL A C 1
ATOM 676 O O . VAL A 1 90 ? 57.691 11.042 -8.327 1.00 59.06 90 VAL A O 1
ATOM 679 N N . VAL A 1 91 ? 56.286 9.329 -7.956 1.00 57.38 91 VAL A N 1
ATOM 680 C CA . VAL A 1 91 ? 57.056 8.663 -6.901 1.00 57.38 91 VAL A CA 1
ATOM 681 C C . VAL A 1 91 ? 58.440 8.268 -7.430 1.00 57.38 91 VAL A C 1
ATOM 683 O O . VAL A 1 91 ? 58.563 7.546 -8.424 1.00 57.38 91 VAL A O 1
ATOM 686 N N . GLU A 1 92 ? 59.487 8.742 -6.753 1.00 62.31 92 GLU A N 1
ATOM 687 C CA . GLU A 1 92 ? 60.878 8.382 -7.023 1.00 62.31 92 GLU A CA 1
ATOM 688 C C . GLU A 1 92 ? 61.055 6.857 -6.990 1.00 62.31 92 GLU A C 1
ATOM 690 O O . GLU A 1 92 ? 60.622 6.169 -6.062 1.00 62.31 92 GLU A O 1
ATOM 695 N N . LYS A 1 93 ? 61.693 6.309 -8.030 1.00 58.06 93 LYS A N 1
ATOM 696 C CA . LYS A 1 93 ? 61.992 4.877 -8.136 1.00 58.06 93 LYS A CA 1
ATOM 697 C C . LYS A 1 93 ? 62.895 4.462 -6.974 1.00 58.06 93 LYS A C 1
ATOM 699 O O . LYS A 1 93 ? 64.092 4.743 -6.986 1.00 58.06 93 LYS A O 1
ATOM 704 N N . VAL A 1 94 ? 62.311 3.783 -5.991 1.00 53.28 94 VAL A N 1
ATOM 705 C CA . VAL A 1 94 ? 63.026 3.192 -4.857 1.00 53.28 94 VAL A CA 1
ATOM 706 C C . VAL A 1 94 ? 64.076 2.219 -5.392 1.00 53.28 94 VAL A C 1
ATOM 708 O O . VAL A 1 94 ? 63.766 1.313 -6.164 1.00 53.28 94 VAL A O 1
ATOM 711 N N . SER A 1 95 ? 65.331 2.443 -5.009 1.00 54.25 95 SER A N 1
ATOM 712 C CA . SER A 1 95 ? 66.480 1.640 -5.410 1.00 54.25 95 SER A CA 1
ATOM 713 C C . SER A 1 95 ? 66.384 0.207 -4.872 1.00 54.25 95 SER A C 1
ATOM 715 O O . SER A 1 95 ? 66.051 -0.023 -3.705 1.00 54.25 95 SER A O 1
ATOM 717 N N . ASP A 1 96 ? 66.693 -0.762 -5.741 1.00 59.00 96 ASP A N 1
ATOM 718 C CA . ASP A 1 96 ? 66.643 -2.208 -5.496 1.00 59.00 96 ASP A CA 1
ATOM 719 C C . ASP A 1 96 ? 67.594 -2.640 -4.366 1.00 59.00 96 ASP A C 1
ATOM 721 O O . ASP A 1 96 ? 68.711 -3.105 -4.586 1.00 59.00 96 ASP A O 1
ATOM 725 N N . SER A 1 97 ? 67.150 -2.504 -3.120 1.00 54.47 97 SER A N 1
ATOM 726 C CA . SER A 1 97 ? 67.885 -2.919 -1.919 1.00 54.47 97 SER A CA 1
ATOM 727 C C . SER A 1 97 ? 67.214 -4.103 -1.216 1.00 54.47 97 SER A C 1
ATOM 729 O O . SER A 1 97 ? 67.269 -4.253 0.003 1.00 54.47 97 SER A O 1
ATOM 731 N N . PHE A 1 98 ? 66.613 -5.014 -1.986 1.00 52.28 98 PHE A N 1
ATOM 732 C CA . PHE A 1 98 ? 66.124 -6.286 -1.458 1.00 52.28 98 PHE A CA 1
ATOM 733 C C . PHE A 1 98 ? 67.211 -7.357 -1.558 1.00 52.28 98 PHE A C 1
ATOM 735 O O . PHE A 1 98 ? 67.461 -7.939 -2.613 1.00 52.28 98 PHE A O 1
ATOM 742 N N . THR A 1 99 ? 67.847 -7.653 -0.423 1.00 56.50 99 THR A N 1
ATOM 743 C CA . THR A 1 99 ? 68.685 -8.848 -0.275 1.00 56.50 99 THR A CA 1
ATOM 744 C C . THR A 1 99 ? 67.839 -10.090 -0.558 1.00 56.50 99 THR A C 1
ATOM 746 O O . THR A 1 99 ? 66.882 -10.412 0.146 1.00 56.50 99 THR A O 1
ATOM 749 N N . ASN A 1 100 ? 68.162 -10.778 -1.650 1.00 54.72 100 ASN A N 1
ATOM 750 C CA . ASN A 1 100 ? 67.373 -11.879 -2.176 1.00 54.72 100 ASN A CA 1
ATOM 751 C C . ASN A 1 100 ? 67.607 -13.159 -1.350 1.00 54.72 100 ASN A C 1
ATOM 753 O O . ASN A 1 100 ? 68.320 -14.068 -1.762 1.00 54.72 100 ASN A O 1
ATOM 757 N N . LYS A 1 101 ? 66.986 -13.248 -0.167 1.00 55.47 101 LYS A N 1
ATOM 758 C CA . LYS A 1 101 ? 66.958 -14.451 0.693 1.00 55.47 101 LYS A CA 1
ATOM 759 C C . LYS A 1 101 ? 66.071 -15.585 0.128 1.00 55.47 101 LYS A C 1
ATOM 761 O O . LYS A 1 101 ? 65.757 -16.541 0.831 1.00 55.47 101 LYS A O 1
ATOM 766 N N . ARG A 1 102 ? 65.668 -15.509 -1.150 1.00 56.69 102 ARG A N 1
ATOM 767 C CA . ARG A 1 102 ? 64.690 -16.407 -1.799 1.00 56.69 102 ARG A CA 1
ATOM 768 C C . ARG A 1 102 ? 65.161 -17.849 -2.010 1.00 56.69 102 ARG A C 1
ATOM 770 O O . ARG A 1 102 ? 64.326 -18.691 -2.319 1.00 56.69 102 ARG A O 1
ATOM 777 N N . PHE A 1 103 ? 66.447 -18.162 -1.848 1.00 54.81 103 PHE A N 1
ATOM 778 C CA . PHE A 1 103 ? 66.930 -19.540 -2.020 1.00 54.81 103 PHE A CA 1
ATOM 779 C C . PHE A 1 103 ? 66.679 -20.435 -0.797 1.00 54.81 103 PHE A C 1
ATOM 781 O O . PHE A 1 103 ? 66.522 -21.639 -0.963 1.00 54.81 103 PHE A O 1
ATOM 788 N N . VAL A 1 104 ? 66.582 -19.873 0.416 1.00 54.00 104 VAL A N 1
ATOM 789 C CA . VAL A 1 104 ? 66.357 -20.670 1.642 1.00 54.00 104 VAL A CA 1
ATOM 790 C C . VAL A 1 104 ? 64.866 -20.972 1.843 1.00 54.00 104 VAL A C 1
ATOM 792 O O . VAL A 1 104 ? 64.500 -22.065 2.262 1.00 54.00 104 VAL A O 1
ATOM 795 N N . GLU A 1 105 ? 63.979 -20.057 1.441 1.00 51.91 105 GLU A N 1
ATOM 796 C CA . GLU A 1 105 ? 62.523 -20.279 1.464 1.00 51.91 105 GLU A CA 1
ATOM 797 C C . GLU A 1 105 ? 62.000 -21.115 0.284 1.00 51.91 105 GLU A C 1
ATOM 799 O O . GLU A 1 105 ? 60.850 -21.555 0.298 1.00 51.91 105 GLU A O 1
ATOM 804 N N . GLN A 1 106 ? 62.811 -21.350 -0.754 1.00 53.53 106 GLN A N 1
ATOM 805 C CA . GLN A 1 106 ? 62.411 -22.194 -1.886 1.00 53.53 106 GLN A CA 1
ATOM 806 C C . GLN A 1 106 ? 62.305 -23.679 -1.526 1.00 53.53 106 GLN A C 1
ATOM 808 O O . GLN A 1 106 ? 61.624 -24.412 -2.242 1.00 53.53 106 GLN A O 1
ATOM 813 N N . ILE A 1 107 ? 62.931 -24.115 -0.428 1.00 53.56 107 ILE A N 1
ATOM 814 C CA . ILE A 1 107 ? 62.803 -25.490 0.072 1.00 53.56 107 ILE A CA 1
ATOM 815 C C . ILE A 1 107 ? 61.382 -25.695 0.628 1.00 53.56 107 ILE A C 1
ATOM 817 O O . ILE A 1 107 ? 60.677 -26.611 0.211 1.00 53.56 107 ILE A O 1
ATOM 821 N N . PHE A 1 108 ? 60.878 -24.750 1.430 1.00 49.88 108 PHE A N 1
ATOM 822 C CA . PHE A 1 108 ? 59.538 -24.844 2.028 1.00 49.88 108 PHE A CA 1
ATOM 823 C C . PHE A 1 108 ? 58.380 -24.497 1.081 1.00 49.88 108 PHE A C 1
ATOM 825 O O . PHE A 1 108 ? 57.252 -24.910 1.334 1.00 49.88 108 PHE A O 1
ATOM 832 N N . ARG A 1 109 ? 58.627 -23.786 -0.030 1.00 55.97 109 ARG A N 1
ATOM 833 C CA . ARG A 1 109 ? 57.602 -23.555 -1.072 1.00 55.97 109 ARG A CA 1
ATOM 834 C C . ARG A 1 109 ? 57.448 -24.718 -2.059 1.00 55.97 109 ARG A C 1
ATOM 836 O O . ARG A 1 109 ? 56.530 -24.682 -2.870 1.00 55.97 109 ARG A O 1
ATOM 843 N N . ARG A 1 110 ? 58.347 -25.710 -2.038 1.00 56.41 110 ARG A N 1
ATOM 844 C CA . ARG A 1 110 ? 58.254 -26.915 -2.883 1.00 56.41 110 ARG A CA 1
ATOM 845 C C . ARG A 1 110 ? 57.793 -28.153 -2.112 1.00 56.41 110 ARG A C 1
ATOM 847 O O . ARG A 1 110 ? 57.122 -28.984 -2.709 1.00 56.41 110 ARG A O 1
ATOM 854 N N . GLU A 1 111 ? 58.119 -28.274 -0.822 1.00 56.34 111 GLU A N 1
ATOM 855 C CA . GLU A 1 111 ? 57.686 -29.417 0.005 1.00 56.34 111 GLU A CA 1
ATOM 856 C C . GLU A 1 111 ? 56.221 -29.317 0.443 1.00 56.34 111 GLU A C 1
ATOM 858 O O . GLU A 1 111 ? 55.502 -30.314 0.409 1.00 56.34 111 GLU A O 1
ATOM 863 N N . MET A 1 112 ? 55.740 -28.111 0.756 1.00 57.97 112 MET A N 1
ATOM 864 C CA . MET A 1 112 ? 54.305 -27.850 0.844 1.00 57.97 112 MET A CA 1
ATOM 865 C C . MET A 1 112 ? 53.858 -27.431 -0.551 1.00 57.97 112 MET A C 1
ATOM 867 O O . MET A 1 112 ? 53.830 -26.240 -0.866 1.00 57.97 112 MET A O 1
ATOM 871 N N . GLY A 1 113 ? 53.628 -28.429 -1.413 1.00 63.41 113 GLY A N 1
ATOM 872 C CA . GLY A 1 113 ? 53.086 -28.240 -2.759 1.00 63.41 113 GLY A CA 1
ATOM 873 C C . GLY A 1 113 ? 51.929 -27.242 -2.755 1.00 63.41 113 GLY A C 1
ATOM 874 O O . GLY A 1 113 ? 51.275 -27.075 -1.724 1.00 63.41 113 GLY A O 1
ATOM 875 N N . GLU A 1 114 ? 51.739 -26.542 -3.882 1.00 67.88 114 GLU A N 1
ATOM 876 C CA . GLU A 1 114 ? 50.776 -25.443 -4.018 1.00 67.88 114 GLU A CA 1
ATOM 877 C C . GLU A 1 114 ? 49.519 -25.705 -3.172 1.00 67.88 114 GLU A C 1
ATOM 879 O O . GLU A 1 114 ? 48.897 -26.755 -3.364 1.00 67.88 114 GLU A O 1
ATOM 884 N N . PRO A 1 115 ? 49.163 -24.813 -2.220 1.00 69.38 115 PRO A N 1
ATOM 885 C CA . PRO A 1 115 ? 47.972 -24.992 -1.398 1.00 69.38 115 PRO A CA 1
ATOM 886 C C . PRO A 1 115 ? 46.805 -25.418 -2.283 1.00 69.38 115 PRO A C 1
ATOM 888 O O . PRO A 1 115 ? 46.634 -24.830 -3.350 1.00 69.38 115 PRO A O 1
ATOM 891 N N . GLU A 1 116 ? 46.014 -26.413 -1.868 1.00 69.12 116 GLU A N 1
ATOM 892 C CA . GLU A 1 116 ? 45.001 -27.077 -2.714 1.00 69.12 116 GLU A CA 1
ATOM 893 C C . GLU A 1 116 ? 44.060 -26.110 -3.456 1.00 69.12 116 GLU A C 1
ATOM 895 O O . GLU A 1 116 ? 43.541 -26.423 -4.528 1.00 69.12 116 GLU A O 1
ATOM 900 N N . PHE A 1 117 ? 43.896 -24.904 -2.910 1.00 61.38 117 PHE A N 1
ATOM 901 C CA . PHE A 1 117 ? 43.245 -23.757 -3.530 1.00 61.38 117 PHE A CA 1
ATOM 902 C C . PHE A 1 117 ? 43.757 -23.425 -4.950 1.00 61.38 117 PHE A C 1
ATOM 904 O O . PHE A 1 117 ? 42.962 -23.113 -5.832 1.00 61.38 117 PHE A O 1
ATOM 911 N N . PHE A 1 118 ? 45.066 -23.513 -5.207 1.00 60.44 118 PHE A N 1
ATOM 912 C CA . PHE A 1 118 ? 45.671 -23.210 -6.509 1.00 60.44 118 PHE A CA 1
ATOM 913 C C . PHE A 1 118 ? 45.689 -24.404 -7.477 1.00 60.44 118 PHE A C 1
ATOM 915 O O . PHE A 1 118 ? 45.741 -24.177 -8.686 1.00 60.44 118 PHE A O 1
ATOM 922 N N . LEU A 1 119 ? 45.580 -25.643 -6.978 1.00 67.19 119 LEU A N 1
ATOM 923 C CA . LEU A 1 119 ? 45.501 -26.857 -7.808 1.00 67.19 119 LEU A CA 1
ATOM 924 C C . LEU A 1 119 ? 44.157 -26.982 -8.541 1.00 67.19 119 LEU A C 1
ATOM 926 O O . LEU A 1 119 ? 44.060 -27.678 -9.547 1.00 67.19 119 LEU A O 1
ATOM 930 N N . ARG A 1 120 ? 43.112 -26.309 -8.046 1.00 69.38 120 ARG A N 1
ATOM 931 C CA . ARG A 1 120 ? 41.746 -26.352 -8.592 1.00 69.38 120 ARG A CA 1
ATOM 932 C C . ARG A 1 120 ? 41.303 -25.023 -9.207 1.00 69.38 120 ARG A C 1
ATOM 934 O O . ARG A 1 120 ? 40.110 -24.735 -9.236 1.00 69.38 120 ARG A O 1
ATOM 941 N N . LYS A 1 121 ? 42.239 -24.214 -9.721 1.00 63.38 121 LYS A N 1
ATOM 942 C CA . LYS A 1 121 ? 41.922 -22.948 -10.419 1.00 63.38 121 LYS A CA 1
ATOM 943 C C . LYS A 1 121 ? 40.909 -23.151 -11.542 1.00 63.38 121 LYS A C 1
ATOM 945 O O . LYS A 1 121 ? 39.944 -22.400 -11.629 1.00 63.38 121 LYS A O 1
ATOM 950 N N . ASP A 1 122 ? 41.083 -24.223 -12.307 1.00 65.31 122 ASP A N 1
ATOM 951 C CA . ASP A 1 122 ? 40.220 -24.574 -13.439 1.00 65.31 122 ASP A CA 1
ATOM 952 C C . ASP A 1 122 ? 38.824 -25.064 -13.004 1.00 65.31 122 ASP A C 1
ATOM 954 O O . ASP A 1 122 ? 37.926 -25.193 -13.831 1.00 65.31 122 ASP A O 1
ATOM 958 N N . GLN A 1 123 ? 38.628 -25.351 -11.710 1.00 66.25 123 GLN A N 1
ATOM 959 C CA . GLN A 1 123 ? 37.381 -25.882 -11.143 1.00 66.25 123 GLN A CA 1
ATOM 960 C C . GLN A 1 123 ? 36.644 -24.869 -10.250 1.00 66.25 123 GLN A C 1
ATOM 962 O O . GLN A 1 123 ? 35.493 -25.109 -9.895 1.00 66.25 123 GLN A O 1
ATOM 967 N N . LEU A 1 124 ? 37.288 -23.764 -9.850 1.00 69.38 124 LEU A N 1
ATOM 968 C CA . LEU A 1 124 ? 36.749 -22.847 -8.837 1.00 69.38 124 LEU A CA 1
ATOM 969 C C . LEU A 1 124 ? 35.753 -21.829 -9.414 1.00 69.38 124 LEU A C 1
ATOM 971 O O . LEU A 1 124 ? 34.823 -21.420 -8.722 1.00 69.38 124 LEU A O 1
ATOM 975 N N . ALA A 1 125 ? 35.912 -21.445 -10.680 1.00 67.81 125 ALA A N 1
ATOM 976 C CA . ALA A 1 125 ? 34.921 -20.670 -11.414 1.00 67.81 125 ALA A CA 1
ATOM 977 C C . ALA A 1 125 ? 35.061 -20.943 -12.916 1.00 67.81 125 ALA A C 1
ATOM 979 O O . ALA A 1 125 ? 36.191 -20.992 -13.410 1.00 67.81 125 ALA A O 1
ATOM 980 N N . PRO A 1 126 ? 33.952 -21.085 -13.665 1.00 71.19 126 PRO A N 1
ATOM 981 C CA . PRO A 1 126 ? 34.040 -21.096 -15.116 1.00 71.19 126 PRO A CA 1
ATOM 982 C C . PRO A 1 126 ? 34.723 -19.795 -15.573 1.00 71.19 126 PRO A C 1
ATOM 984 O O . PRO A 1 126 ? 34.382 -18.723 -15.052 1.00 71.19 126 PRO A O 1
ATOM 987 N N . PRO A 1 127 ? 35.689 -19.854 -16.511 1.00 74.00 127 PRO A N 1
ATOM 988 C CA . PRO A 1 127 ? 36.271 -18.644 -17.068 1.00 74.00 127 PRO A CA 1
ATOM 989 C C . PRO A 1 127 ? 35.126 -17.799 -17.620 1.00 74.00 127 PRO A C 1
ATOM 991 O O . PRO A 1 127 ? 34.307 -18.291 -18.401 1.00 74.00 127 PRO A O 1
ATOM 994 N N . ARG A 1 128 ? 35.030 -16.539 -17.181 1.00 71.88 128 ARG A N 1
ATOM 995 C CA . ARG A 1 128 ? 34.061 -15.621 -17.784 1.00 71.88 128 ARG A CA 1
ATOM 996 C C . ARG A 1 128 ? 34.367 -15.579 -19.283 1.00 71.88 128 ARG A C 1
ATOM 998 O O . ARG A 1 128 ? 35.541 -15.409 -19.625 1.00 71.88 128 ARG A O 1
ATOM 1005 N N . PRO A 1 129 ? 33.367 -15.764 -20.161 1.00 79.00 129 PRO A N 1
ATOM 1006 C CA . PRO A 1 129 ? 33.604 -15.656 -21.589 1.00 79.00 129 PRO A CA 1
ATOM 1007 C C . PRO A 1 129 ? 34.188 -14.270 -21.865 1.00 79.00 129 PRO A C 1
ATOM 1009 O O . PRO A 1 129 ? 33.675 -13.263 -21.371 1.00 79.00 129 PRO A O 1
ATOM 1012 N N . ILE A 1 130 ? 35.306 -14.230 -22.590 1.00 80.44 130 ILE A N 1
ATOM 1013 C CA . ILE A 1 130 ? 35.886 -12.969 -23.044 1.00 80.44 130 ILE A CA 1
ATOM 1014 C C . ILE A 1 130 ? 34.928 -12.447 -24.108 1.00 80.44 130 ILE A C 1
ATOM 1016 O O . ILE A 1 130 ? 34.915 -12.965 -25.222 1.00 80.44 130 ILE A O 1
ATOM 1020 N N . LEU A 1 131 ? 34.098 -11.474 -23.736 1.00 84.50 131 LEU A N 1
ATOM 1021 C CA . LEU A 1 131 ? 33.212 -10.817 -24.683 1.00 84.50 131 LEU A CA 1
ATOM 1022 C C . LEU A 1 131 ? 34.043 -10.066 -25.724 1.00 84.50 131 LEU A C 1
ATOM 1024 O O . LEU A 1 131 ? 34.977 -9.335 -25.378 1.00 84.50 131 LEU A O 1
ATOM 1028 N N . THR A 1 132 ? 33.669 -10.224 -26.984 1.00 90.00 132 THR A N 1
ATOM 1029 C CA . THR A 1 132 ? 34.175 -9.415 -28.094 1.00 90.00 132 THR A CA 1
ATOM 1030 C C . THR A 1 132 ? 33.749 -7.952 -27.932 1.00 90.00 132 THR A C 1
ATOM 1032 O O . THR A 1 132 ? 32.795 -7.647 -27.217 1.00 90.00 132 THR A O 1
ATOM 1035 N N . ALA A 1 133 ? 34.454 -7.023 -28.585 1.00 89.94 133 ALA A N 1
ATOM 1036 C CA . ALA A 1 133 ? 34.119 -5.596 -28.512 1.00 89.94 133 ALA A CA 1
ATOM 1037 C C . ALA A 1 133 ? 32.678 -5.312 -28.984 1.00 89.94 133 ALA A C 1
ATOM 1039 O O . ALA A 1 133 ? 31.971 -4.528 -28.364 1.00 89.94 133 ALA A O 1
ATOM 1040 N N . GLU A 1 134 ? 32.215 -6.023 -30.015 1.00 91.56 134 GLU A N 1
ATOM 1041 C CA . GLU A 1 134 ? 30.848 -5.902 -30.537 1.00 91.56 134 GLU A CA 1
ATOM 1042 C C . GLU A 1 134 ? 29.798 -6.337 -29.504 1.00 91.56 134 GLU A C 1
ATOM 1044 O O . GLU A 1 134 ? 28.808 -5.640 -29.295 1.00 91.56 134 GLU A O 1
ATOM 1049 N N . GLU A 1 135 ? 30.034 -7.438 -28.786 1.00 92.12 135 GLU A N 1
ATOM 1050 C CA . GLU A 1 135 ? 29.132 -7.894 -27.720 1.00 92.12 135 GLU A CA 1
ATOM 1051 C C . GLU A 1 135 ? 29.100 -6.911 -26.537 1.00 92.12 135 GLU A C 1
ATOM 1053 O O . GLU A 1 135 ? 28.056 -6.732 -25.906 1.00 92.12 135 GLU A O 1
ATOM 1058 N N . GLN A 1 136 ? 30.222 -6.249 -26.232 1.00 90.44 136 GLN A N 1
ATOM 1059 C CA . GLN A 1 136 ? 30.277 -5.210 -25.194 1.00 90.44 136 GLN A CA 1
ATOM 1060 C C . GLN A 1 136 ? 29.479 -3.970 -25.606 1.00 90.44 136 GLN A C 1
ATOM 1062 O O . GLN A 1 136 ? 28.725 -3.429 -24.792 1.00 90.44 136 GLN A O 1
ATOM 1067 N N . ASP A 1 137 ? 29.594 -3.554 -26.867 1.00 92.62 137 ASP A N 1
ATOM 1068 C CA . ASP A 1 137 ? 28.834 -2.436 -27.427 1.00 92.62 137 ASP A CA 1
ATOM 1069 C C . ASP A 1 137 ? 27.332 -2.747 -27.467 1.00 92.62 137 ASP A C 1
ATOM 1071 O O . ASP A 1 137 ? 26.507 -1.893 -27.143 1.00 92.62 137 ASP A O 1
ATOM 1075 N N . GLU A 1 138 ? 26.948 -3.981 -27.804 1.00 92.81 138 GLU A N 1
ATOM 1076 C CA . GLU A 1 138 ? 25.552 -4.417 -27.757 1.00 92.81 138 GLU A CA 1
ATOM 1077 C C . GLU A 1 138 ? 24.975 -4.392 -26.342 1.00 92.81 138 GLU A C 1
ATOM 1079 O O . GLU A 1 138 ? 23.848 -3.931 -26.150 1.00 92.81 138 GLU A O 1
ATOM 1084 N N . ILE A 1 139 ? 25.725 -4.874 -25.347 1.00 90.19 139 ILE A N 1
ATOM 1085 C CA . ILE A 1 139 ? 25.300 -4.798 -23.945 1.00 90.19 139 ILE A CA 1
ATOM 1086 C C . ILE A 1 139 ? 25.173 -3.339 -23.516 1.00 90.19 139 ILE A C 1
ATOM 1088 O O . ILE A 1 139 ? 24.170 -2.983 -22.903 1.00 90.19 139 ILE A O 1
ATOM 1092 N N . SER A 1 140 ? 26.138 -2.495 -23.881 1.00 92.38 140 SER A N 1
ATOM 1093 C CA . SER A 1 140 ? 26.116 -1.066 -23.556 1.00 92.38 140 SER A CA 1
ATOM 1094 C C . SER A 1 140 ? 24.868 -0.392 -24.132 1.00 92.38 140 SER A C 1
ATOM 1096 O O . SER A 1 140 ? 24.119 0.232 -23.387 1.00 92.38 140 SER A O 1
ATOM 1098 N N . ARG A 1 141 ? 24.541 -0.645 -25.407 1.00 92.88 141 ARG A N 1
ATOM 1099 C CA . ARG A 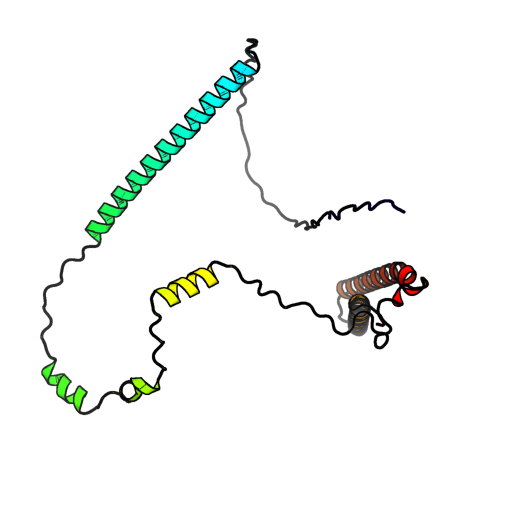1 141 ? 23.305 -0.153 -26.047 1.00 92.88 141 ARG A CA 1
ATOM 1100 C C . ARG A 1 141 ? 22.032 -0.667 -25.375 1.00 92.88 141 ARG A C 1
ATOM 1102 O O . ARG A 1 141 ? 21.052 0.064 -25.286 1.00 92.88 141 ARG A O 1
ATOM 1109 N N . ARG A 1 142 ? 22.011 -1.924 -24.913 1.00 90.12 142 ARG A N 1
ATOM 1110 C CA . ARG A 1 142 ? 20.855 -2.487 -24.188 1.00 90.12 142 ARG A CA 1
ATOM 1111 C C . ARG A 1 142 ? 20.681 -1.852 -22.810 1.00 90.12 142 ARG A C 1
ATOM 1113 O O . ARG A 1 142 ? 19.549 -1.672 -22.389 1.00 90.12 142 ARG A O 1
ATOM 1120 N N . VAL A 1 143 ? 21.775 -1.523 -22.123 1.00 90.25 143 VAL A N 1
ATOM 1121 C CA . VAL A 1 143 ? 21.760 -0.862 -20.807 1.00 90.25 143 VAL A CA 1
ATOM 1122 C C . VAL A 1 143 ? 21.389 0.619 -20.925 1.00 90.25 143 VAL A C 1
ATOM 1124 O O . VAL A 1 143 ? 20.713 1.147 -20.047 1.00 90.25 143 VAL A O 1
ATOM 1127 N N . GLU A 1 144 ? 21.785 1.282 -22.015 1.00 90.19 144 GLU A N 1
ATOM 1128 C CA . GLU A 1 144 ? 21.397 2.666 -22.321 1.00 90.19 144 GLU A CA 1
ATOM 1129 C C . GLU A 1 144 ? 19.885 2.841 -22.511 1.00 90.19 144 GLU A C 1
ATOM 1131 O O . GLU A 1 144 ? 19.377 3.942 -22.309 1.00 90.19 144 GLU A O 1
ATOM 1136 N N . ILE A 1 145 ? 19.165 1.777 -22.883 1.00 90.19 145 ILE A N 1
ATOM 1137 C CA . ILE A 1 145 ? 17.707 1.776 -23.017 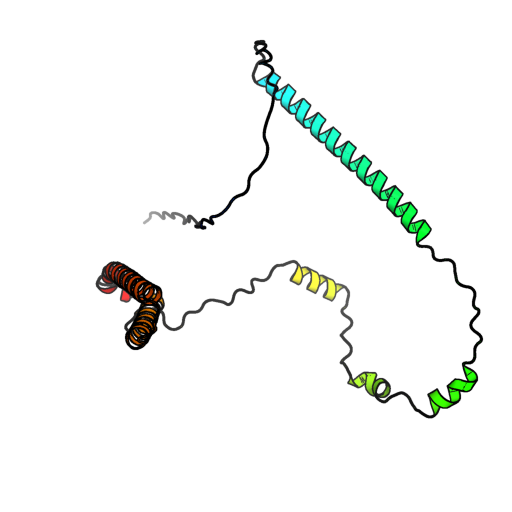1.00 90.19 145 ILE A CA 1
ATOM 1138 C C . ILE A 1 145 ? 17.103 1.333 -21.676 1.00 90.19 145 ILE A C 1
ATOM 1140 O O . ILE A 1 145 ? 17.178 0.148 -21.343 1.00 90.19 145 ILE A O 1
ATOM 1144 N N . PRO A 1 146 ? 16.465 2.231 -20.898 1.00 89.44 146 PRO A N 1
ATOM 1145 C CA . PRO A 1 146 ? 15.817 1.840 -19.654 1.00 89.44 146 PRO A CA 1
ATOM 1146 C C . PRO A 1 146 ? 14.693 0.843 -19.947 1.00 89.44 146 PRO A C 1
ATOM 1148 O O . PRO A 1 146 ? 13.733 1.156 -20.652 1.00 89.44 146 PRO A O 1
ATOM 1151 N N . THR A 1 147 ? 14.811 -0.371 -19.417 1.00 89.12 147 THR A N 1
ATOM 1152 C CA . THR A 1 147 ? 13.739 -1.367 -19.472 1.00 89.12 147 THR A CA 1
ATOM 1153 C C . THR A 1 147 ? 12.774 -1.130 -18.323 1.00 89.12 147 THR A C 1
ATOM 1155 O O . THR A 1 147 ? 13.207 -1.040 -17.173 1.00 89.12 147 THR A O 1
ATOM 1158 N N . ASP A 1 148 ? 11.479 -1.090 -18.614 1.00 89.75 148 ASP A N 1
ATOM 1159 C CA . ASP A 1 148 ? 10.456 -1.074 -17.576 1.00 89.75 148 ASP A CA 1
ATOM 1160 C C . ASP A 1 148 ? 10.483 -2.403 -16.799 1.00 89.75 148 ASP A C 1
ATOM 1162 O O . ASP A 1 148 ? 10.264 -3.475 -17.363 1.00 89.75 148 ASP A O 1
ATOM 1166 N N . GLN A 1 149 ? 10.824 -2.330 -15.512 1.00 88.38 149 GLN A N 1
ATOM 1167 C CA . GLN A 1 149 ? 10.840 -3.473 -14.596 1.00 88.38 149 GLN A CA 1
ATOM 1168 C C . GLN A 1 149 ? 9.538 -3.589 -13.798 1.00 88.38 149 GLN A C 1
ATOM 1170 O O . GLN A 1 149 ? 9.455 -4.420 -12.889 1.00 88.38 149 GLN A O 1
ATOM 1175 N N . THR A 1 150 ? 8.527 -2.763 -14.089 1.00 91.94 150 THR A N 1
ATOM 1176 C CA . THR A 1 150 ? 7.245 -2.874 -13.402 1.00 91.94 150 THR A CA 1
ATOM 1177 C C . THR A 1 150 ? 6.610 -4.232 -13.720 1.00 91.94 150 THR A C 1
ATOM 1179 O O . THR A 1 150 ? 6.505 -4.632 -14.884 1.00 91.94 150 THR A O 1
ATOM 1182 N N . PRO A 1 151 ? 6.220 -5.009 -12.693 1.00 90.88 151 PRO A N 1
ATOM 1183 C CA . PRO A 1 151 ? 5.513 -6.255 -12.924 1.00 90.88 151 PRO A CA 1
ATOM 1184 C C . PRO A 1 151 ? 4.199 -5.951 -13.642 1.00 90.88 151 PRO A C 1
ATOM 1186 O O . PRO A 1 151 ? 3.468 -5.028 -13.276 1.00 90.88 151 PRO A O 1
ATOM 1189 N N . LYS A 1 152 ? 3.879 -6.747 -14.663 1.00 90.62 152 LYS A N 1
ATOM 1190 C CA . LYS A 1 152 ? 2.640 -6.572 -15.414 1.00 90.62 152 LYS A CA 1
ATOM 1191 C C . LYS A 1 152 ? 1.440 -6.872 -14.512 1.00 90.62 152 LYS A C 1
ATOM 1193 O O . LYS A 1 152 ? 1.332 -7.962 -13.955 1.00 90.62 152 LYS A O 1
ATOM 1198 N N . TYR A 1 153 ? 0.544 -5.900 -14.368 1.00 87.81 153 TYR A N 1
ATOM 1199 C CA . TYR A 1 153 ? -0.656 -6.040 -13.548 1.00 87.81 153 TYR A CA 1
ATOM 1200 C C . TYR A 1 153 ? -1.727 -6.863 -14.283 1.00 87.81 153 TYR A C 1
ATOM 1202 O O . TYR A 1 153 ? -2.326 -6.393 -15.250 1.00 87.81 153 TYR A O 1
ATOM 1210 N N . GLU A 1 154 ? -1.968 -8.093 -13.821 1.00 88.19 154 GLU A N 1
ATOM 1211 C CA . GLU A 1 154 ? -2.985 -9.014 -14.352 1.00 88.19 154 GLU A CA 1
ATOM 1212 C C . GLU A 1 154 ? -3.892 -9.508 -13.203 1.00 88.19 154 GLU A C 1
ATOM 1214 O O . GLU A 1 154 ? -3.583 -10.506 -12.548 1.00 88.19 154 GLU A O 1
ATOM 1219 N N . PRO A 1 155 ? -4.991 -8.797 -12.883 1.00 83.69 155 PRO A N 1
ATOM 1220 C CA . PRO A 1 155 ? -5.845 -9.147 -11.751 1.00 83.69 155 PRO A CA 1
ATOM 1221 C C . PRO A 1 155 ? -6.696 -10.394 -12.038 1.00 83.69 155 PRO A C 1
ATOM 1223 O O . PRO A 1 155 ? -7.365 -10.480 -13.065 1.00 83.69 155 PRO A O 1
ATOM 1226 N N . GLN A 1 156 ? -6.710 -11.350 -11.103 1.00 82.81 156 GLN A N 1
ATOM 1227 C CA . GLN A 1 156 ? -7.354 -12.661 -11.292 1.00 82.81 156 GLN A CA 1
ATOM 1228 C C . GLN A 1 156 ? -8.864 -12.668 -10.996 1.00 82.81 156 GLN A C 1
ATOM 1230 O O . GLN A 1 156 ? -9.613 -13.405 -11.632 1.00 82.81 156 GLN A O 1
ATOM 1235 N N . HIS A 1 157 ? -9.332 -11.835 -10.060 1.00 80.75 157 HIS A N 1
ATOM 1236 C CA . HIS A 1 157 ? -10.708 -11.880 -9.543 1.00 80.75 157 HIS A CA 1
ATOM 1237 C C . HIS A 1 157 ? -11.369 -10.500 -9.536 1.00 80.75 157 HIS A C 1
ATOM 1239 O O . HIS A 1 157 ? -11.800 -9.990 -8.505 1.00 80.75 157 HIS A O 1
ATOM 1245 N N . MET A 1 158 ? -11.453 -9.869 -10.707 1.00 77.69 158 MET A N 1
ATOM 1246 C CA . MET A 1 158 ? -12.085 -8.555 -10.845 1.00 77.69 158 MET A CA 1
ATOM 1247 C C . MET A 1 158 ? -13.593 -8.643 -10.596 1.00 77.69 158 MET A C 1
ATOM 1249 O O . MET A 1 158 ? -14.345 -9.040 -11.485 1.00 77.69 158 MET A O 1
ATOM 1253 N N . LEU A 1 159 ? -14.033 -8.250 -9.394 1.00 74.25 159 LEU A N 1
ATOM 1254 C CA . LEU A 1 159 ? -15.447 -8.218 -8.996 1.00 74.25 159 LEU A CA 1
ATOM 1255 C C . LEU A 1 159 ? -16.157 -9.561 -9.259 1.00 74.25 159 LEU A C 1
ATOM 1257 O O . LEU A 1 159 ? -17.322 -9.600 -9.681 1.00 74.25 159 LEU A O 1
ATOM 1261 N N . SER A 1 160 ? -15.440 -10.668 -9.040 1.00 78.12 160 SER A N 1
ATOM 1262 C CA . SER A 1 160 ? -15.961 -12.003 -9.318 1.00 78.12 160 SER A CA 1
ATOM 1263 C C . SER A 1 160 ? -17.143 -12.320 -8.390 1.00 78.12 160 SER A C 1
ATOM 1265 O O . SER A 1 160 ? -17.156 -11.908 -7.228 1.00 78.12 160 SER A O 1
ATOM 1267 N N . PRO A 1 161 ? -18.160 -13.067 -8.857 1.00 80.06 161 PRO A N 1
ATOM 1268 C CA . PRO A 1 161 ? -19.294 -13.449 -8.016 1.00 80.06 161 PRO A CA 1
ATOM 1269 C C . PRO A 1 161 ? -18.906 -14.268 -6.777 1.00 80.06 161 PRO A C 1
ATOM 1271 O O . PRO A 1 161 ? -19.631 -14.229 -5.787 1.00 80.06 161 PRO A O 1
ATOM 1274 N N . GLU A 1 162 ? -17.778 -14.983 -6.828 1.00 83.25 162 GLU A N 1
ATOM 1275 C CA . GLU A 1 162 ? -17.239 -15.781 -5.716 1.00 83.25 162 GLU A CA 1
ATOM 1276 C C . GLU A 1 162 ? -17.009 -14.924 -4.467 1.00 83.25 162 GLU A C 1
ATOM 1278 O O . GLU A 1 162 ? -17.388 -15.321 -3.368 1.00 83.25 162 GLU A O 1
ATOM 1283 N N . TYR A 1 163 ? -16.501 -13.706 -4.657 1.00 80.38 163 TYR A N 1
ATOM 1284 C CA . TYR A 1 163 ? -16.313 -12.709 -3.602 1.00 80.38 163 TYR A CA 1
ATOM 1285 C C . TYR A 1 163 ? -17.469 -11.710 -3.556 1.00 80.38 163 TYR A C 1
ATOM 1287 O O . TYR A 1 163 ? -17.261 -10.528 -3.319 1.00 80.38 163 TYR A O 1
ATOM 1295 N N . ARG A 1 164 ? -18.696 -12.138 -3.902 1.00 76.56 164 ARG A N 1
ATOM 1296 C CA . ARG A 1 164 ? -19.902 -11.277 -3.956 1.00 76.56 164 ARG A CA 1
ATOM 1297 C C . ARG A 1 164 ? -19.770 -10.096 -4.943 1.00 76.56 164 ARG A C 1
ATOM 1299 O O . ARG A 1 164 ? -20.648 -9.238 -5.073 1.00 76.56 164 ARG A O 1
ATOM 1306 N N . GLY A 1 165 ? -18.713 -10.106 -5.755 1.00 76.19 165 GLY A N 1
ATOM 1307 C CA . GLY A 1 165 ? -18.128 -8.973 -6.472 1.00 76.19 165 GLY A CA 1
ATOM 1308 C C . GLY A 1 165 ? -18.043 -7.710 -5.639 1.00 76.19 165 GLY A C 1
ATOM 1309 O O . GLY A 1 165 ? -18.458 -6.640 -6.091 1.00 76.19 165 GLY A O 1
ATOM 1310 N N . GLU A 1 166 ? -17.545 -7.889 -4.427 1.00 79.00 166 GLU A N 1
ATOM 1311 C CA . GLU A 1 166 ? -16.916 -6.845 -3.643 1.00 79.00 166 GLU A CA 1
ATOM 1312 C C . GLU A 1 166 ? -15.557 -6.510 -4.263 1.00 79.00 166 GLU A C 1
ATOM 1314 O O . GLU A 1 166 ? -14.950 -7.311 -4.987 1.00 79.00 166 GLU A O 1
ATOM 1319 N N . SER A 1 167 ? -15.111 -5.277 -4.056 1.00 81.75 167 SER A N 1
ATOM 1320 C CA . SER A 1 167 ? -13.767 -4.869 -4.456 1.00 81.75 167 SER A CA 1
ATOM 1321 C C . SER A 1 167 ? -12.765 -5.199 -3.348 1.00 81.75 167 SER A C 1
ATOM 1323 O O . SER A 1 167 ? -13.130 -5.278 -2.178 1.00 81.75 167 SER A O 1
ATOM 1325 N N . ASN A 1 168 ? -11.477 -5.309 -3.695 1.00 85.25 168 ASN A N 1
ATOM 1326 C CA . ASN A 1 168 ? -10.411 -5.484 -2.695 1.00 85.25 168 ASN A CA 1
ATOM 1327 C C . ASN A 1 168 ? -10.420 -4.378 -1.623 1.00 85.25 168 ASN A C 1
ATOM 1329 O O . ASN A 1 168 ? -9.955 -4.589 -0.506 1.00 85.25 168 ASN A O 1
ATOM 1333 N N . TYR A 1 169 ? -10.927 -3.194 -1.977 1.00 86.44 169 TYR A N 1
ATOM 1334 C CA . TYR A 1 169 ? -11.086 -2.082 -1.051 1.00 86.44 169 TYR A CA 1
ATOM 1335 C C . TYR A 1 169 ? -12.150 -2.384 0.012 1.00 86.44 169 TYR A C 1
ATOM 1337 O O . TYR A 1 169 ? -11.894 -2.168 1.188 1.00 86.44 169 TYR A O 1
ATOM 1345 N N . GLU A 1 170 ? -13.300 -2.946 -0.371 1.00 86.75 170 GLU A N 1
ATOM 1346 C CA . GLU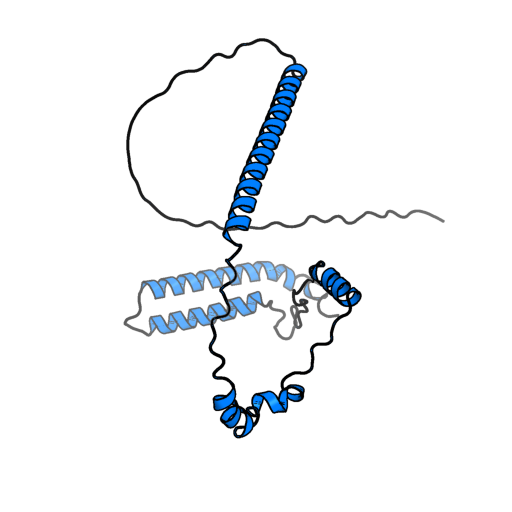 A 1 170 ? -14.376 -3.294 0.571 1.00 86.75 170 GLU A CA 1
ATOM 1347 C C . GLU A 1 170 ? -13.955 -4.386 1.538 1.00 86.75 170 GLU A C 1
ATOM 1349 O O . GLU A 1 170 ? -14.076 -4.202 2.746 1.00 86.75 170 GLU A O 1
ATOM 1354 N N . SER A 1 171 ? -13.380 -5.469 1.012 1.00 87.44 171 SER A N 1
ATOM 1355 C CA . SER A 1 171 ? -12.860 -6.549 1.848 1.00 87.44 171 SER A CA 1
ATOM 1356 C C . SER A 1 171 ? -11.751 -6.056 2.781 1.00 87.44 171 SER A C 1
ATOM 1358 O O . SER A 1 171 ? -11.644 -6.503 3.918 1.00 87.44 171 SER A O 1
ATOM 1360 N N . GLY A 1 172 ? -10.922 -5.115 2.309 1.00 91.38 172 GLY A N 1
ATOM 1361 C CA . GLY A 1 172 ? -9.868 -4.500 3.111 1.00 91.38 172 GLY A CA 1
ATOM 1362 C C . GLY A 1 172 ? -10.432 -3.660 4.256 1.00 91.38 172 GLY A C 1
ATOM 1363 O O . GLY A 1 172 ? -10.020 -3.834 5.399 1.00 91.38 172 GLY A O 1
ATOM 1364 N N . ILE A 1 173 ? -11.407 -2.792 3.974 1.00 93.00 173 ILE A N 1
ATOM 1365 C CA . ILE A 1 173 ? -12.066 -1.980 5.004 1.00 93.00 173 ILE A CA 1
ATOM 1366 C C . ILE A 1 173 ? -12.746 -2.864 6.050 1.00 93.00 173 ILE A C 1
ATOM 1368 O O . ILE A 1 173 ? -12.588 -2.606 7.240 1.00 93.00 173 ILE A O 1
ATOM 1372 N N . GLU A 1 174 ? -13.466 -3.904 5.624 1.00 91.25 174 GLU A N 1
ATOM 1373 C CA . GLU A 1 174 ? -14.120 -4.843 6.540 1.00 91.25 174 GLU A CA 1
ATOM 1374 C C . GLU A 1 174 ? -13.090 -5.533 7.445 1.00 91.25 174 GLU A C 1
ATOM 1376 O O . GLU A 1 174 ? -13.243 -5.524 8.663 1.00 91.25 174 GLU A O 1
ATOM 1381 N N . SER A 1 175 ? -11.968 -6.003 6.885 1.00 94.31 175 SER A N 1
ATOM 1382 C CA . SER A 1 175 ? -10.894 -6.595 7.692 1.00 94.31 175 SER A CA 1
ATOM 1383 C C . SER A 1 175 ? -10.283 -5.612 8.700 1.00 94.31 175 SER A C 1
ATOM 1385 O O . SER A 1 175 ? -10.055 -5.970 9.853 1.00 94.31 175 SER A O 1
ATOM 1387 N N . PHE A 1 176 ? -10.072 -4.349 8.312 1.00 95.56 176 PHE A N 1
ATOM 1388 C CA . PHE A 1 176 ? -9.554 -3.332 9.230 1.00 95.56 176 PHE A CA 1
ATOM 1389 C C . PHE A 1 176 ? -10.554 -2.976 10.327 1.00 95.56 176 PHE A C 1
ATOM 1391 O O . PHE A 1 176 ? -10.152 -2.744 11.468 1.00 95.56 176 PHE A O 1
ATOM 1398 N N . ARG A 1 177 ? -11.848 -2.955 10.002 1.00 95.69 177 ARG A N 1
ATOM 1399 C CA . ARG A 1 177 ? -12.925 -2.763 10.973 1.00 95.69 177 ARG A CA 1
ATOM 1400 C C . ARG A 1 177 ? -12.891 -3.858 12.034 1.00 95.69 177 ARG A C 1
ATOM 1402 O O . ARG A 1 177 ? -12.840 -3.531 13.218 1.00 95.69 177 ARG A O 1
ATOM 1409 N N . ASP A 1 178 ? -12.816 -5.119 11.616 1.00 96.44 178 ASP A N 1
ATOM 1410 C CA . ASP A 1 178 ? -12.728 -6.270 12.520 1.00 96.44 178 ASP A CA 1
ATOM 1411 C C . ASP A 1 178 ? -11.482 -6.188 13.420 1.00 96.44 178 ASP A C 1
ATOM 1413 O O . ASP A 1 178 ? -11.557 -6.395 14.632 1.00 96.44 178 ASP A O 1
ATOM 1417 N N . GLU A 1 179 ? -10.328 -5.805 12.862 1.00 96.94 179 GLU A N 1
ATOM 1418 C CA . GLU A 1 179 ? -9.099 -5.613 13.639 1.00 96.94 179 GLU A CA 1
ATOM 1419 C C . GLU A 1 179 ? -9.218 -4.501 14.693 1.00 96.94 179 GLU A C 1
ATOM 1421 O O . GLU A 1 179 ? -8.698 -4.642 15.807 1.00 96.94 179 GLU A O 1
ATOM 1426 N N . ILE A 1 180 ? -9.860 -3.379 14.356 1.00 97.31 180 ILE A N 1
ATOM 1427 C CA . ILE A 1 180 ? -10.067 -2.257 15.282 1.00 97.31 180 ILE A CA 1
ATOM 1428 C C . ILE A 1 180 ? -11.078 -2.644 16.361 1.00 97.31 180 ILE A C 1
ATOM 1430 O O . ILE A 1 180 ? -10.824 -2.387 17.537 1.00 97.31 180 ILE A O 1
ATOM 1434 N N . GLU A 1 181 ? -12.173 -3.315 15.997 1.00 97.06 181 GLU A N 1
ATOM 1435 C CA . GLU A 1 181 ? -13.145 -3.856 16.951 1.00 97.06 181 GLU A CA 1
ATOM 1436 C C . GLU A 1 181 ? -12.459 -4.809 17.939 1.00 97.06 181 GLU A C 1
ATOM 1438 O O . GLU A 1 181 ? -12.602 -4.668 19.157 1.00 97.06 181 GLU A O 1
ATOM 1443 N N . GLU A 1 182 ? -11.626 -5.729 17.450 1.00 97.12 182 GLU A N 1
ATOM 1444 C CA . GLU A 1 182 ? -10.841 -6.607 18.309 1.00 97.12 182 GLU A CA 1
ATOM 1445 C C . GLU A 1 182 ? -9.912 -5.835 19.251 1.00 97.12 182 GLU A C 1
ATOM 1447 O O . GLU A 1 182 ? -9.849 -6.154 20.442 1.00 97.12 182 GLU A O 1
ATOM 1452 N N . LYS A 1 183 ? -9.178 -4.835 18.747 1.00 96.25 183 LYS A N 1
ATOM 1453 C CA . LYS A 1 183 ? -8.289 -3.993 19.568 1.00 96.25 183 LYS A CA 1
ATOM 1454 C C . LYS A 1 183 ? -9.074 -3.251 20.645 1.00 96.25 183 LYS A C 1
ATOM 1456 O O . LYS A 1 183 ? -8.679 -3.280 21.808 1.00 96.25 183 LYS A O 1
ATOM 1461 N N . LEU A 1 184 ? -10.214 -2.669 20.287 1.00 96.25 184 LEU A N 1
ATOM 1462 C CA . LEU A 1 184 ? -11.102 -1.963 21.203 1.00 96.25 184 LEU A CA 1
ATOM 1463 C C . LEU A 1 184 ? -11.625 -2.914 22.289 1.00 96.25 184 LEU A C 1
ATOM 1465 O O . LEU A 1 184 ? -11.542 -2.596 23.475 1.00 96.25 184 LEU A O 1
ATOM 1469 N N . THR A 1 185 ? -12.073 -4.122 21.925 1.00 96.50 185 THR A N 1
ATOM 1470 C CA . THR A 1 185 ? -12.530 -5.109 22.919 1.00 96.50 185 THR A CA 1
ATOM 1471 C C . THR A 1 185 ? -11.414 -5.584 23.853 1.00 96.50 185 THR A C 1
ATOM 1473 O O . THR A 1 185 ? -11.690 -5.879 25.015 1.00 96.50 185 THR A O 1
ATOM 1476 N N . LYS A 1 186 ? -10.162 -5.659 23.379 1.00 96.44 186 LYS A N 1
ATOM 1477 C CA . LYS A 1 186 ? -8.988 -5.978 24.211 1.00 96.44 186 LYS A CA 1
ATOM 1478 C C . LYS A 1 186 ? -8.721 -4.842 25.205 1.00 96.44 186 LYS A C 1
ATOM 1480 O O . LYS A 1 186 ? -8.727 -5.093 26.406 1.00 96.44 186 LYS A O 1
ATOM 1485 N N . LEU A 1 187 ? -8.646 -3.596 24.730 1.00 96.12 187 LEU A N 1
ATOM 1486 C CA . LEU A 1 187 ? -8.434 -2.415 25.577 1.00 96.12 187 LEU A CA 1
ATOM 1487 C C . LEU A 1 187 ? -9.545 -2.217 26.620 1.00 96.12 187 LEU A C 1
ATOM 1489 O O . LEU A 1 187 ? -9.268 -1.818 27.742 1.00 96.12 187 LEU A O 1
ATOM 1493 N N . GLN A 1 188 ? -10.801 -2.525 26.289 1.00 93.81 188 GLN A N 1
ATOM 1494 C CA . GLN A 1 188 ? -11.912 -2.436 27.245 1.00 93.81 188 GLN A CA 1
ATOM 1495 C C . GLN A 1 188 ? -11.891 -3.527 28.323 1.00 93.81 188 GLN A C 1
ATOM 1497 O O . GLN A 1 188 ? -12.464 -3.338 29.398 1.00 93.81 188 GLN A O 1
ATOM 1502 N N . ARG A 1 189 ? -11.284 -4.686 28.040 1.00 96.06 189 ARG A N 1
ATOM 1503 C CA . ARG A 1 189 ? -11.127 -5.771 29.022 1.00 96.06 189 ARG A CA 1
ATOM 1504 C C . ARG A 1 189 ? -9.980 -5.500 29.988 1.00 96.06 189 ARG A C 1
ATOM 1506 O O . ARG A 1 189 ? -10.038 -5.980 31.120 1.00 96.06 189 ARG A O 1
ATOM 1513 N N . ASP A 1 190 ? -8.980 -4.744 29.552 1.00 94.38 190 ASP A N 1
ATOM 1514 C CA . ASP A 1 190 ? -7.796 -4.432 30.338 1.00 94.38 190 ASP A CA 1
ATOM 1515 C C . ASP A 1 190 ? -8.064 -3.230 31.269 1.00 94.38 190 ASP A C 1
ATOM 1517 O O . ASP A 1 190 ? -8.264 -2.107 30.804 1.00 94.38 190 ASP A O 1
ATOM 1521 N N . PRO A 1 191 ? -8.063 -3.416 32.603 1.00 88.06 191 PRO A N 1
ATOM 1522 C CA . PRO A 1 191 ? -8.392 -2.346 33.551 1.00 88.06 191 PRO A CA 1
ATOM 1523 C C . PRO A 1 191 ? -7.327 -1.239 33.627 1.00 88.06 191 PRO A C 1
ATOM 1525 O O . PRO A 1 191 ? -7.628 -0.142 34.096 1.00 88.06 191 PRO A O 1
ATOM 1528 N N . ASP A 1 192 ? -6.109 -1.518 33.156 1.00 91.88 192 ASP A N 1
ATOM 1529 C CA . ASP A 1 192 ? -4.973 -0.589 33.140 1.00 91.88 192 ASP A CA 1
ATOM 1530 C C . ASP A 1 192 ? -4.801 0.125 31.782 1.00 91.88 192 ASP A C 1
ATOM 1532 O O . ASP A 1 192 ? -3.832 0.861 31.585 1.00 91.88 192 ASP A O 1
ATOM 1536 N N . ALA A 1 193 ? -5.719 -0.088 30.830 1.00 90.81 193 ALA A N 1
ATOM 1537 C CA . ALA A 1 193 ? -5.629 0.493 29.496 1.00 90.81 193 ALA A CA 1
ATOM 1538 C C . ALA A 1 193 ? -5.723 2.029 29.508 1.00 90.81 193 ALA A C 1
ATOM 1540 O O . ALA A 1 193 ? -6.453 2.648 30.293 1.00 90.81 193 ALA A O 1
ATOM 1541 N N . SER A 1 194 ? -5.001 2.666 28.582 1.00 94.62 194 SER A N 1
ATOM 1542 C CA . SER A 1 194 ? -5.038 4.117 28.425 1.00 94.62 194 SER A CA 1
ATOM 1543 C C . SER A 1 194 ? -6.382 4.566 27.851 1.00 94.62 194 SER A C 1
ATOM 1545 O O . SER A 1 194 ? -6.807 4.135 26.781 1.00 94.62 194 SER A O 1
ATOM 1547 N N . LYS A 1 195 ? -7.034 5.524 28.520 1.00 94.50 195 LYS A N 1
ATOM 1548 C CA . LYS A 1 195 ? -8.290 6.127 28.035 1.00 94.50 195 LYS A CA 1
ATOM 1549 C C . LYS A 1 195 ? -8.140 6.791 26.665 1.00 94.50 195 LYS A C 1
ATOM 1551 O O . LYS A 1 195 ? -9.108 6.855 25.917 1.00 94.50 195 LYS A O 1
ATOM 1556 N N . GLN A 1 196 ? -6.947 7.299 26.357 1.00 95.44 196 GLN A N 1
ATOM 1557 C CA . GLN A 1 196 ? -6.663 7.921 25.065 1.00 95.44 196 GLN A CA 1
ATOM 1558 C C . GLN A 1 196 ? -6.648 6.884 23.942 1.00 95.44 196 GLN A C 1
ATOM 1560 O O . GLN A 1 196 ? -7.212 7.135 22.888 1.00 95.44 196 GLN A O 1
ATOM 1565 N N . GLU A 1 197 ? -6.067 5.709 24.185 1.00 94.50 197 GLU A N 1
ATOM 1566 C CA . GLU A 1 197 ? -6.023 4.625 23.198 1.00 94.50 197 GLU A CA 1
ATOM 1567 C C . GLU A 1 197 ? -7.420 4.068 22.918 1.00 94.50 197 GLU A C 1
ATOM 1569 O O . GLU A 1 197 ? -7.757 3.804 21.768 1.00 94.50 197 GLU A O 1
ATOM 1574 N N . ILE A 1 198 ? -8.262 3.958 23.953 1.00 95.50 198 ILE A N 1
ATOM 1575 C CA . ILE A 1 198 ? -9.668 3.564 23.792 1.00 95.50 198 ILE A CA 1
ATOM 1576 C C . ILE A 1 198 ? -10.413 4.585 22.925 1.00 95.50 198 ILE A C 1
ATOM 1578 O O . ILE A 1 198 ? -11.097 4.201 21.981 1.00 95.50 198 ILE A O 1
ATOM 1582 N N . HIS A 1 199 ? -10.253 5.882 23.210 1.00 96.44 199 HIS A N 1
ATOM 1583 C CA . HIS A 1 199 ? -10.894 6.938 22.427 1.00 96.44 199 HIS A CA 1
ATOM 1584 C C . HIS A 1 199 ? -10.415 6.950 20.973 1.00 96.44 199 HIS A C 1
ATOM 1586 O O . HIS A 1 199 ? -11.233 7.054 20.066 1.00 96.44 199 HIS A O 1
ATOM 1592 N N . GLN A 1 200 ? -9.108 6.791 20.747 1.00 96.88 200 GLN A N 1
ATOM 1593 C CA . GLN A 1 200 ? -8.548 6.719 19.402 1.00 96.88 200 GLN A CA 1
ATOM 1594 C C . GLN A 1 200 ? -9.126 5.526 18.634 1.00 96.88 200 GLN A C 1
ATOM 1596 O O . GLN A 1 200 ? -9.583 5.695 17.512 1.00 96.88 200 GLN A O 1
ATOM 1601 N N . ALA A 1 201 ? -9.191 4.343 19.252 1.00 96.44 201 ALA A N 1
ATOM 1602 C CA . ALA A 1 201 ? -9.779 3.166 18.618 1.00 96.44 201 ALA A CA 1
ATOM 1603 C C . ALA A 1 201 ? -11.273 3.363 18.288 1.00 96.44 201 ALA A C 1
ATOM 1605 O O . ALA A 1 201 ? -11.739 2.901 17.250 1.00 96.44 201 ALA A O 1
ATOM 1606 N N . GLU A 1 202 ? -12.030 4.067 19.137 1.00 96.81 202 GLU A N 1
ATOM 1607 C CA . GLU A 1 202 ? -13.427 4.430 18.861 1.00 96.81 202 GLU A CA 1
ATOM 1608 C C . GLU A 1 202 ? -13.567 5.428 17.703 1.00 96.81 202 GLU A C 1
ATOM 1610 O O . GLU A 1 202 ? -14.508 5.331 16.912 1.00 96.81 202 GLU A O 1
ATOM 1615 N N . GLU A 1 203 ? -12.671 6.410 17.609 1.00 97.69 203 GLU A N 1
ATOM 1616 C CA . GLU A 1 203 ? -12.636 7.360 16.495 1.00 97.69 203 GLU A CA 1
ATOM 1617 C C . GLU A 1 203 ? -12.250 6.668 15.192 1.00 97.69 203 GLU A C 1
ATOM 1619 O O . GLU A 1 203 ? -12.946 6.841 14.192 1.00 97.69 203 GLU A O 1
ATOM 1624 N N . ASP A 1 204 ? -11.218 5.828 15.223 1.00 96.88 204 ASP A N 1
ATOM 1625 C CA . ASP A 1 204 ? -10.765 5.042 14.081 1.00 96.88 204 ASP A CA 1
ATOM 1626 C C . ASP A 1 204 ? -11.905 4.153 13.565 1.00 96.88 204 ASP A C 1
ATOM 1628 O O . ASP A 1 204 ? -12.216 4.191 12.375 1.00 96.88 204 ASP A O 1
ATOM 1632 N N . LEU A 1 205 ? -12.613 3.442 14.451 1.00 96.88 205 LEU A N 1
ATOM 1633 C CA . LEU A 1 205 ? -13.770 2.618 14.081 1.00 96.88 205 LEU A CA 1
ATOM 1634 C C . LEU A 1 205 ? -14.847 3.457 13.382 1.00 96.88 205 LEU A C 1
ATOM 1636 O O . LEU A 1 205 ? -15.289 3.107 12.289 1.00 96.88 205 LEU A O 1
ATOM 1640 N N . LYS A 1 206 ? -15.206 4.617 13.949 1.00 97.00 206 LYS A N 1
ATOM 1641 C CA . LYS A 1 206 ? -16.157 5.538 13.309 1.00 97.00 206 LYS A CA 1
ATOM 1642 C C . LYS A 1 206 ? -15.674 5.964 11.926 1.00 97.00 206 LYS A C 1
ATOM 1644 O O . LYS A 1 206 ? -16.464 5.966 10.989 1.00 97.00 206 LYS A O 1
ATOM 1649 N N . THR A 1 207 ? -14.400 6.335 11.779 1.00 96.62 207 THR A N 1
ATOM 1650 C CA . THR A 1 207 ? -13.861 6.762 10.477 1.00 96.62 207 THR A CA 1
ATOM 1651 C C . THR A 1 207 ? -13.979 5.663 9.427 1.00 96.62 207 THR A C 1
ATOM 1653 O O . THR A 1 207 ? -14.401 5.933 8.303 1.00 96.62 207 THR A O 1
ATOM 1656 N N . ILE A 1 208 ? -13.683 4.424 9.811 1.00 95.88 208 ILE A N 1
ATOM 1657 C CA . ILE A 1 208 ? -13.775 3.246 8.956 1.00 95.88 208 ILE A CA 1
ATOM 1658 C C . ILE A 1 208 ? -15.227 2.965 8.558 1.00 95.88 208 ILE A C 1
ATOM 1660 O O . ILE A 1 208 ? -15.492 2.766 7.371 1.00 95.88 208 ILE A O 1
ATOM 1664 N N . ASP A 1 209 ? -16.172 3.051 9.496 1.00 94.44 209 ASP A N 1
ATOM 1665 C CA . ASP A 1 209 ? -17.604 2.916 9.207 1.00 94.44 209 ASP A CA 1
ATOM 1666 C C . ASP A 1 209 ? -18.075 3.979 8.201 1.00 94.44 209 ASP A C 1
ATOM 1668 O O . ASP A 1 209 ? -18.729 3.651 7.209 1.00 94.44 209 ASP A O 1
ATOM 1672 N N . TYR A 1 210 ? -17.679 5.245 8.379 1.00 94.56 210 TYR A N 1
ATOM 1673 C CA . TYR A 1 210 ? -18.031 6.313 7.437 1.00 94.56 210 TYR A CA 1
ATOM 1674 C C . TYR A 1 210 ? -17.463 6.073 6.034 1.00 94.56 210 TYR A C 1
ATOM 1676 O O . TYR A 1 210 ? -18.149 6.325 5.039 1.00 94.56 210 TYR A O 1
ATOM 1684 N N . LEU A 1 211 ? -16.218 5.599 5.931 1.00 91.94 211 LEU A N 1
ATOM 1685 C CA . LEU A 1 211 ? -15.599 5.273 4.644 1.00 91.94 211 LEU A CA 1
ATOM 1686 C C . LEU A 1 211 ? -16.323 4.110 3.961 1.00 91.94 211 LEU A C 1
ATOM 1688 O O . LEU A 1 211 ? -16.623 4.191 2.766 1.00 91.94 211 LEU A O 1
ATOM 1692 N N . PHE A 1 212 ? -16.652 3.065 4.722 1.00 90.31 212 PHE A N 1
ATOM 1693 C CA . PHE A 1 212 ? -17.392 1.909 4.231 1.00 90.31 212 PHE A CA 1
ATOM 1694 C C . PHE A 1 212 ? -18.782 2.296 3.719 1.00 90.31 212 PHE A C 1
ATOM 1696 O O . PHE A 1 212 ? -19.172 1.916 2.611 1.00 90.31 212 PHE A O 1
ATOM 1703 N N . GLU A 1 213 ? -19.532 3.076 4.498 1.00 90.50 213 GLU A N 1
ATOM 1704 C CA . GLU A 1 213 ? -20.872 3.529 4.129 1.00 90.50 213 GLU A CA 1
ATOM 1705 C C . GLU A 1 213 ? -20.846 4.431 2.896 1.00 90.50 213 GLU A C 1
ATOM 1707 O O . GLU A 1 213 ? -21.623 4.212 1.966 1.00 90.50 213 GLU A O 1
ATOM 1712 N N . ASN A 1 214 ? -19.935 5.408 2.848 1.00 90.75 214 ASN A N 1
ATOM 1713 C CA . ASN A 1 214 ? -19.800 6.319 1.712 1.00 90.75 214 ASN A CA 1
ATOM 1714 C C . ASN A 1 214 ? -19.485 5.549 0.421 1.00 90.75 214 ASN A C 1
ATOM 1716 O O . ASN A 1 214 ? -20.168 5.715 -0.596 1.00 90.75 214 ASN A O 1
ATOM 1720 N N . TYR A 1 215 ? -18.511 4.638 0.485 1.00 88.31 215 TYR A N 1
ATOM 1721 C CA . TYR A 1 215 ? -18.151 3.805 -0.654 1.00 88.31 215 TYR A CA 1
ATOM 1722 C C . TYR A 1 215 ? -19.332 2.950 -1.123 1.00 88.31 215 TYR A C 1
ATOM 1724 O O . TYR A 1 215 ? -19.675 2.962 -2.307 1.00 88.31 215 TYR A O 1
ATOM 1732 N N . ASN A 1 216 ? -20.011 2.261 -0.203 1.00 85.25 216 ASN A N 1
ATOM 1733 C CA . ASN A 1 216 ? -21.170 1.441 -0.539 1.00 85.25 216 ASN A CA 1
ATOM 1734 C C . ASN A 1 216 ? -22.323 2.257 -1.118 1.00 85.25 216 ASN A C 1
ATOM 1736 O O . ASN A 1 216 ? -22.962 1.815 -2.074 1.00 85.25 216 ASN A O 1
ATOM 1740 N N . LEU A 1 217 ? -22.577 3.458 -0.597 1.00 86.69 217 LEU A N 1
ATOM 1741 C CA . LEU A 1 217 ? -23.604 4.352 -1.122 1.00 86.69 217 LEU A CA 1
ATOM 1742 C C . LEU A 1 217 ? -23.319 4.714 -2.587 1.00 86.69 217 LEU A C 1
ATOM 1744 O O . LEU A 1 217 ? -24.211 4.610 -3.433 1.00 86.69 217 LEU A O 1
ATOM 1748 N N . GLY A 1 218 ? -22.069 5.070 -2.899 1.00 83.25 218 GLY A N 1
ATOM 1749 C CA . GLY A 1 218 ? -21.631 5.358 -4.265 1.00 83.25 218 GLY A CA 1
ATOM 1750 C C . GLY A 1 218 ? -21.698 4.128 -5.172 1.00 83.25 218 GLY A C 1
ATOM 1751 O O . GLY A 1 218 ? -22.213 4.190 -6.291 1.00 83.25 218 GLY A O 1
ATOM 1752 N N . MET A 1 219 ? -21.247 2.978 -4.672 1.00 79.12 219 MET A N 1
ATOM 1753 C CA . MET A 1 219 ? -21.193 1.736 -5.439 1.00 79.12 219 MET A CA 1
ATOM 1754 C C . MET A 1 219 ? -22.555 1.091 -5.671 1.00 79.12 219 MET A C 1
ATOM 1756 O O . MET A 1 219 ? -22.745 0.420 -6.688 1.00 79.12 219 MET A O 1
ATOM 1760 N N . ASN A 1 220 ? -23.536 1.324 -4.803 1.00 78.00 220 ASN A N 1
ATOM 1761 C CA . ASN A 1 220 ? -24.889 0.800 -4.967 1.00 78.00 220 ASN A CA 1
ATOM 1762 C C . ASN A 1 220 ? -25.534 1.255 -6.279 1.00 78.00 220 ASN A C 1
ATOM 1764 O O . ASN A 1 220 ? -26.241 0.466 -6.909 1.00 78.00 220 ASN A O 1
ATOM 1768 N N . VAL A 1 221 ? -25.232 2.465 -6.756 1.00 77.88 221 VAL A N 1
ATOM 1769 C CA . VAL A 1 221 ? -25.691 2.941 -8.071 1.00 77.88 221 VAL A CA 1
ATOM 1770 C C . VAL A 1 221 ? -25.136 2.055 -9.192 1.00 77.88 221 VAL A C 1
ATOM 1772 O O . VAL A 1 221 ? -25.873 1.666 -10.095 1.00 77.88 221 VAL A O 1
ATOM 1775 N N . PHE A 1 222 ? -23.869 1.649 -9.107 1.00 73.56 222 PHE A N 1
ATOM 1776 C CA . PHE A 1 222 ? -23.223 0.786 -10.101 1.00 73.56 222 PHE A CA 1
ATOM 1777 C C . PHE A 1 222 ? -23.634 -0.688 -9.976 1.00 73.56 222 PHE A C 1
ATOM 1779 O O . PHE A 1 222 ? -23.745 -1.389 -10.985 1.00 73.56 222 PHE A O 1
ATOM 1786 N N . ARG A 1 223 ? -23.896 -1.164 -8.752 1.00 75.75 223 ARG A N 1
ATOM 1787 C CA . ARG A 1 223 ? -24.330 -2.545 -8.479 1.0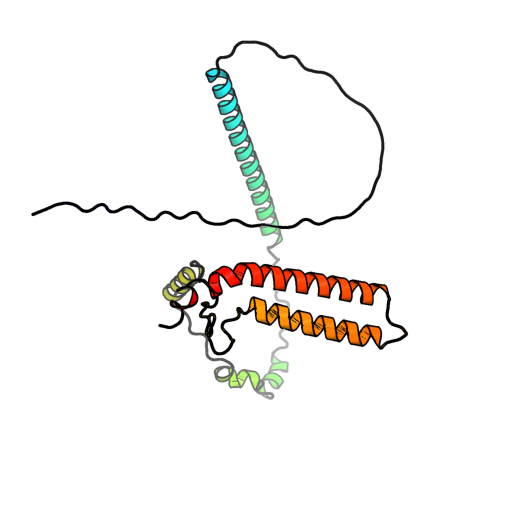0 75.75 223 ARG A CA 1
ATOM 1788 C C . ARG A 1 223 ? -25.771 -2.803 -8.901 1.00 75.75 223 ARG A C 1
ATOM 1790 O O . ARG A 1 223 ? -26.059 -3.873 -9.432 1.00 75.75 223 ARG A O 1
ATOM 1797 N N . THR A 1 224 ? -26.663 -1.843 -8.658 1.00 72.94 224 THR A N 1
ATOM 1798 C CA . THR A 1 224 ? -28.106 -1.984 -8.914 1.00 72.94 224 THR A CA 1
ATOM 1799 C C . THR A 1 224 ? -28.517 -1.542 -10.318 1.00 72.94 224 THR A C 1
ATOM 1801 O O . THR A 1 224 ? -29.548 -1.994 -10.822 1.00 72.94 224 THR A O 1
ATOM 1804 N N . ALA A 1 225 ? -27.716 -0.708 -10.993 1.00 70.94 225 ALA A N 1
ATOM 1805 C CA . ALA A 1 225 ? -27.994 -0.308 -12.366 1.00 70.94 225 ALA A CA 1
ATOM 1806 C C . ALA A 1 225 ? -28.001 -1.517 -13.316 1.00 70.94 225 ALA A C 1
ATOM 1808 O O . ALA A 1 225 ? -27.058 -2.316 -13.386 1.00 70.94 225 ALA A O 1
ATOM 1809 N N . LYS A 1 226 ? -29.074 -1.632 -14.108 1.00 58.25 226 LYS A N 1
ATOM 1810 C CA . LYS A 1 226 ? -29.242 -2.692 -15.108 1.00 58.25 226 LYS A CA 1
ATOM 1811 C C . LYS A 1 226 ? -28.082 -2.655 -16.108 1.00 58.25 226 LYS A C 1
ATOM 1813 O O . LYS A 1 226 ? -27.967 -1.728 -16.899 1.00 58.25 226 LYS A O 1
ATOM 1818 N N . GLY A 1 227 ? -27.245 -3.691 -16.081 1.00 65.56 227 GLY A N 1
ATOM 1819 C CA . GLY A 1 227 ? -26.097 -3.839 -16.979 1.00 65.56 227 GLY A CA 1
ATOM 1820 C C . GLY A 1 227 ? -24.737 -3.466 -16.379 1.00 65.56 227 GLY A C 1
ATOM 1821 O O . GLY A 1 227 ? -23.731 -3.808 -16.999 1.00 65.56 227 GLY A O 1
ATOM 1822 N N . GLY A 1 228 ? -24.669 -2.883 -15.174 1.00 66.50 228 GLY A N 1
ATOM 1823 C CA . GLY A 1 228 ? -23.401 -2.489 -14.535 1.00 66.50 228 GLY A CA 1
ATOM 1824 C C . GLY A 1 228 ? -22.415 -3.651 -14.361 1.00 66.50 228 GLY A C 1
ATOM 1825 O O . GLY A 1 228 ? -21.236 -3.523 -14.675 1.00 66.50 228 GLY A O 1
ATOM 1826 N N . ARG A 1 229 ? -22.917 -4.835 -13.987 1.00 65.75 229 ARG A N 1
ATOM 1827 C CA . ARG A 1 229 ? -22.104 -6.057 -13.802 1.00 65.75 229 ARG A CA 1
ATOM 1828 C C . ARG A 1 229 ? -22.050 -6.974 -15.029 1.00 65.75 229 ARG A C 1
ATOM 1830 O O . ARG A 1 229 ? -21.356 -7.982 -15.020 1.00 65.75 229 ARG A O 1
ATOM 1837 N N . SER A 1 230 ? -22.770 -6.639 -16.101 1.00 64.31 230 SER A N 1
ATOM 1838 C CA . SER A 1 230 ? -22.917 -7.524 -17.271 1.00 64.31 230 SER A CA 1
ATOM 1839 C C . SER A 1 230 ? -21.660 -7.628 -18.143 1.00 64.31 230 SER A C 1
ATOM 1841 O O . SER A 1 230 ? -21.512 -8.594 -18.887 1.00 64.31 230 SER A O 1
ATOM 1843 N N . LYS A 1 231 ? -20.739 -6.660 -18.044 1.00 59.56 231 LYS A N 1
ATOM 1844 C CA . LYS A 1 231 ? -19.475 -6.643 -18.801 1.00 59.56 231 LYS A CA 1
ATOM 1845 C C . LYS A 1 231 ? -18.350 -7.464 -18.158 1.00 59.56 231 LYS A C 1
ATOM 1847 O O . LYS A 1 231 ? -17.325 -7.648 -18.797 1.00 59.56 231 LYS A O 1
ATOM 1852 N N . LEU A 1 232 ? -18.543 -7.944 -16.928 1.00 61.12 232 LEU A N 1
ATOM 1853 C CA . LEU A 1 232 ? -17.526 -8.659 -16.143 1.00 61.12 232 LEU A CA 1
ATOM 1854 C C . LEU A 1 232 ? -17.614 -10.190 -16.282 1.00 61.12 232 LEU A C 1
ATOM 1856 O O . LEU A 1 232 ? -16.805 -10.901 -15.703 1.00 61.12 232 LEU A O 1
ATOM 1860 N N . GLY A 1 233 ? -18.612 -10.700 -17.012 1.00 55.91 233 GLY A N 1
ATOM 1861 C CA . GLY A 1 233 ? -18.903 -12.133 -17.132 1.00 55.91 233 GLY A CA 1
ATOM 1862 C C . GLY A 1 233 ? -18.765 -12.704 -18.545 1.00 55.91 233 GLY A C 1
ATOM 1863 O O . GLY A 1 233 ? -19.570 -13.558 -18.908 1.00 55.91 233 GLY A O 1
ATOM 1864 N N . LYS A 1 234 ? -17.824 -12.214 -19.361 1.00 44.88 234 LYS A N 1
ATOM 1865 C CA . LYS A 1 234 ? -17.492 -12.811 -20.666 1.00 44.88 234 LYS A CA 1
ATOM 1866 C C . LYS A 1 234 ? -16.051 -13.275 -20.712 1.00 44.88 234 LYS A C 1
ATOM 1868 O O . LYS A 1 234 ? -15.202 -12.513 -20.208 1.00 44.88 234 LYS A O 1
#

Foldseek 3Di:
DDDDDDDDDDDDDDDDDDDDDDDDDDDDDDDDDDDDDDDDDDPDDDDDPVVVVVVVVVVVVVVVVVVVVVVVVVVVVVVVVVVVVVVVPPDDDDDPPDPCPPVVCVVVPPVPDDDVVVVCPCPPDPPDPPDDPVRVVVVVVVVVDDDDPDDDDDDDQQLNVVVVRDDPVLVVLVVVLVVLVVVLVVQVVDPPHDPVSNVVSVVVNVVSVVVNVVVCVVCVCLVVPVCSCVVVPD

pLDDT: mean 70.95, std 22.75, range [23.72, 97.69]

Sequence (234 aa):
MSEEKKEDTIETPETKAEETPTTADEKIESTEEKETPKTSESKKSGMTASELAAIADAEAKAASERSRAAKEAAQKALEEEYKEAAKEAVVEKVSDSFTNKRFVEQIFRREMGEPEFFLRKDQLAPPRPILTAEEQDEISRRVEIPTDQTPKYEPQHMLSPEYRGESNYESGIESFRDEIEEKLTKLQRDPDASKQEIHQAEEDLKTIDYLFENYNLGMNVFRTAKGGRSKLGK

Secondary structure (DSSP, 8-state):
------------------------------------------------HHHHHHHHHHHHHHHHHHHHHHHHHHHHHHHHHHHHHHHHT-----------GGGTHHHHHHHS-S-HHHHTHHHHSPPPP---HHHHHHHHHHHHS----PPP---S-TT-GGGTT--HHHHHHHHHHHHHHHHHHHHHH-TT--HHHHHHHHHHHHHHHHHHHHHHHHHHHHHHSTTTTGGG--

Radius of gyration: 39.31 Å; chains: 1; bounding box: 98×89×87 Å